Protein AF-A0A7Y5RCY2-F1 (afdb_monomer)

Sequence (309 aa):
MAARSETVVDEEEAKAPLPELSVRRALIDRVAGSSHFARSARLRDFLLYVGHESLKPHAPEIHEQEIGVRVFGRSASYDRSQDNIVRVNATELRRRIETYFATEGVTEPLVFSIPRGGYLPVFRWRTAPAENTFHSSAEQPELPPSAPPVEALPASRIWLWVSVCGVLAIACGILLWQNYGLRKKTDLWAERPATAAFWTAFAQAAPQTDIVLPDASVSMSEEMRGKPLTLSDYLDRNYIHRSEEMTPERRQDLETIFNHNLVTLGDFHAAQQILNLAPIAPRLRLTLARFYEADSIKRDNVILIGGKK

Radius of gyration: 33.16 Å; Cα contacts (8 Å, |Δi|>4): 247; chains: 1; bounding box: 62×78×104 Å

Solvent-accessible surface area (backbone atoms only — not comparable to full-atom values): 19052 Å² total; per-residue (Å²): 135,82,89,83,81,90,78,87,78,83,83,76,76,85,70,75,82,77,75,56,70,68,60,55,49,53,50,50,52,49,58,44,68,28,82,85,24,67,88,33,66,66,59,26,50,43,51,48,52,40,55,54,53,57,69,41,91,81,53,67,86,68,50,69,64,57,46,32,31,77,66,68,70,42,59,93,85,58,55,73,89,84,48,55,64,59,62,55,51,49,53,53,45,43,53,43,50,53,50,38,48,71,55,86,35,62,82,47,56,64,44,67,47,52,53,88,100,54,55,56,67,48,76,46,77,50,78,76,78,83,72,93,69,90,72,88,73,93,79,89,88,81,89,80,82,86,75,77,87,79,76,72,81,62,71,68,60,58,56,51,53,53,49,52,52,51,52,51,52,50,52,49,50,49,53,51,50,51,51,52,51,52,52,63,72,62,44,85,40,72,90,36,62,69,61,42,51,49,52,42,54,56,41,68,74,24,87,36,37,39,39,31,38,51,58,41,35,54,59,56,49,23,62,77,65,75,47,85,79,51,69,64,40,60,74,72,48,36,80,69,70,69,38,81,92,48,57,72,67,59,43,51,51,50,54,49,45,59,72,64,69,35,62,49,73,67,56,53,53,52,49,53,62,55,55,65,45,49,93,60,29,97,39,75,44,82,44,44,51,89,78,56,60,77,73,49,61,82,66,30,40,76,45,81,50,80,77,87,130

Structure (mmCIF, N/CA/C/O backbone):
data_AF-A0A7Y5RCY2-F1
#
_entry.id   AF-A0A7Y5RCY2-F1
#
loop_
_atom_site.group_PDB
_atom_site.id
_atom_site.type_symbol
_atom_site.label_atom_id
_atom_site.label_alt_id
_atom_site.label_comp_id
_atom_site.label_asym_id
_atom_site.label_entity_id
_atom_site.label_seq_id
_atom_site.pdbx_PDB_ins_code
_atom_site.Cartn_x
_atom_site.Cartn_y
_atom_site.Cartn_z
_atom_site.occupancy
_atom_site.B_iso_or_equiv
_atom_site.auth_seq_id
_atom_site.auth_comp_id
_atom_site.auth_asym_id
_atom_site.auth_atom_id
_atom_site.pdbx_PDB_model_num
ATOM 1 N N . MET A 1 1 ? -3.959 59.495 -67.418 1.00 37.00 1 MET A N 1
ATOM 2 C CA . MET A 1 1 ? -3.814 58.340 -68.330 1.00 37.00 1 MET A CA 1
ATOM 3 C C . MET A 1 1 ? -2.924 57.322 -67.640 1.00 37.00 1 MET A C 1
ATOM 5 O O . MET A 1 1 ? -1.830 57.708 -67.268 1.00 37.00 1 MET A O 1
ATOM 9 N N . ALA A 1 2 ? -3.450 56.102 -67.470 1.00 34.84 2 ALA A N 1
ATOM 10 C CA . ALA A 1 2 ? -2.778 54.829 -67.156 1.00 34.84 2 ALA A CA 1
ATOM 11 C C . ALA A 1 2 ? -1.906 54.786 -65.876 1.00 34.84 2 ALA A C 1
ATOM 13 O O . ALA A 1 2 ? -0.845 55.387 -65.824 1.00 34.84 2 ALA A O 1
ATOM 14 N N . ALA A 1 3 ? -2.376 54.220 -64.758 1.00 35.41 3 ALA A N 1
ATOM 15 C CA . ALA A 1 3 ? -2.535 52.782 -64.467 1.00 35.41 3 ALA A CA 1
ATOM 16 C C . ALA A 1 3 ? -1.198 52.023 -64.424 1.00 35.41 3 ALA A C 1
ATOM 18 O O . ALA A 1 3 ? -0.513 51.975 -65.443 1.00 35.41 3 ALA A O 1
ATOM 19 N N . ARG A 1 4 ? -0.901 51.369 -63.283 1.00 33.16 4 ARG A N 1
ATOM 20 C CA . ARG A 1 4 ? -0.760 49.899 -63.151 1.00 33.16 4 ARG A CA 1
ATOM 21 C C . ARG A 1 4 ? 0.002 49.491 -61.869 1.00 33.16 4 ARG A C 1
ATOM 23 O O . ARG A 1 4 ? 1.171 49.819 -61.730 1.00 33.16 4 ARG A O 1
ATOM 30 N N . SER A 1 5 ? -0.731 48.755 -61.021 1.00 35.66 5 SER A N 1
ATOM 31 C CA . SER A 1 5 ? -0.370 47.607 -60.154 1.00 35.66 5 SER A CA 1
ATOM 32 C C . SER A 1 5 ? 0.728 47.774 -59.086 1.00 35.66 5 SER A C 1
ATOM 34 O O . SER A 1 5 ? 1.844 48.156 -59.397 1.00 35.66 5 SER A O 1
ATOM 36 N N . GLU A 1 6 ? 0.482 47.584 -57.783 1.00 38.88 6 GLU A N 1
ATOM 37 C CA . GLU A 1 6 ? -0.084 46.409 -57.081 1.00 38.88 6 GLU A CA 1
ATOM 38 C C . GLU A 1 6 ? 0.815 45.177 -57.232 1.00 38.88 6 GLU A C 1
ATOM 40 O O . GLU A 1 6 ? 0.845 44.580 -58.298 1.00 38.88 6 GLU A O 1
ATOM 45 N N . THR A 1 7 ? 1.544 44.836 -56.165 1.00 36.22 7 THR A N 1
ATOM 46 C CA . THR A 1 7 ? 1.590 43.481 -55.589 1.00 36.22 7 THR A CA 1
ATOM 47 C C . THR A 1 7 ? 2.388 43.531 -54.290 1.00 36.22 7 THR A C 1
ATOM 49 O O . THR A 1 7 ? 3.618 43.542 -54.286 1.00 36.22 7 THR A O 1
ATOM 52 N N . VAL A 1 8 ? 1.644 43.579 -53.186 1.00 38.72 8 VAL A N 1
ATOM 53 C CA . VAL A 1 8 ? 2.022 42.939 -51.926 1.00 38.72 8 VAL A CA 1
ATOM 54 C C . VAL A 1 8 ? 2.127 41.449 -52.247 1.00 38.72 8 VAL A C 1
ATOM 56 O O . VAL A 1 8 ? 1.163 40.871 -52.743 1.00 38.72 8 VAL A O 1
ATOM 59 N N . VAL A 1 9 ? 3.303 40.855 -52.067 1.00 39.50 9 VAL A N 1
ATOM 60 C CA . VAL A 1 9 ? 3.454 39.401 -52.131 1.00 39.50 9 VAL A CA 1
ATOM 61 C C . VAL A 1 9 ? 3.389 38.912 -50.695 1.00 39.50 9 VAL A C 1
ATOM 63 O O . VAL A 1 9 ? 4.329 39.096 -49.925 1.00 39.50 9 VAL A O 1
ATOM 66 N N . ASP A 1 10 ? 2.227 38.364 -50.349 1.00 37.56 10 ASP A N 1
ATOM 67 C CA . ASP A 1 10 ? 2.038 37.473 -49.215 1.00 37.56 10 ASP A CA 1
ATOM 68 C C . ASP A 1 10 ? 2.999 36.283 -49.357 1.00 37.56 10 ASP A C 1
ATOM 70 O O . ASP A 1 10 ? 2.856 35.452 -50.256 1.00 37.56 10 ASP A O 1
ATOM 74 N N . GLU A 1 11 ? 3.981 36.182 -48.463 1.00 39.31 11 GLU A N 1
ATOM 75 C CA . GLU A 1 11 ? 4.695 34.930 -48.211 1.00 39.31 11 GLU A CA 1
ATOM 76 C C . GLU A 1 11 ? 3.864 34.099 -47.224 1.00 39.31 11 GLU A C 1
ATOM 78 O O . GLU A 1 11 ? 4.133 34.018 -46.026 1.00 39.31 11 GLU A O 1
ATOM 83 N N . GLU A 1 12 ? 2.795 33.499 -47.750 1.00 39.00 12 GLU A N 1
ATOM 84 C CA . GLU A 1 12 ? 2.042 32.437 -47.090 1.00 39.00 12 GLU A CA 1
ATOM 85 C C . GLU A 1 12 ? 2.904 31.161 -47.101 1.00 39.00 12 GLU A C 1
ATOM 87 O O . GLU A 1 12 ? 2.894 30.353 -48.031 1.00 39.00 12 GLU A O 1
ATOM 92 N N . GLU A 1 13 ? 3.729 31.024 -46.063 1.00 39.62 13 GLU A N 1
ATOM 93 C CA . GLU A 1 13 ? 4.573 29.861 -45.802 1.00 39.62 13 GLU A CA 1
ATOM 94 C C . GLU A 1 13 ? 3.690 28.600 -45.674 1.00 39.62 13 GLU A C 1
ATOM 96 O O . GLU A 1 13 ? 2.947 28.414 -44.706 1.00 39.62 13 GLU A O 1
ATOM 101 N N . ALA A 1 14 ? 3.737 27.740 -46.696 1.00 40.75 14 ALA A N 1
ATOM 102 C CA . ALA A 1 14 ? 2.912 26.546 -46.851 1.00 40.75 14 ALA A CA 1
ATOM 103 C C . ALA A 1 14 ? 3.096 25.535 -45.698 1.00 40.75 14 ALA A C 1
ATOM 105 O O . ALA A 1 14 ? 3.908 24.608 -45.750 1.00 40.75 14 ALA A O 1
ATOM 106 N N . LYS A 1 15 ? 2.288 25.681 -44.643 1.00 41.69 15 LYS A N 1
ATOM 107 C CA . LYS A 1 15 ? 2.156 24.714 -43.550 1.00 41.69 15 LYS A CA 1
ATOM 108 C C . LYS A 1 15 ? 1.358 23.511 -44.055 1.00 41.69 15 LYS A C 1
ATOM 110 O O . LYS A 1 15 ? 0.174 23.638 -44.355 1.00 41.69 15 LYS A O 1
ATOM 115 N N . ALA A 1 16 ? 2.002 22.344 -44.144 1.00 53.44 16 ALA A N 1
ATOM 116 C CA . ALA A 1 16 ? 1.356 21.088 -44.533 1.00 53.44 16 ALA A CA 1
ATOM 117 C C . ALA A 1 16 ? -0.015 20.921 -43.839 1.00 53.44 16 ALA A C 1
ATOM 119 O O . ALA A 1 16 ? -0.109 21.190 -42.632 1.00 53.44 16 ALA A O 1
ATOM 120 N N . PRO A 1 17 ? -1.069 20.485 -44.560 1.00 59.50 17 PRO A N 1
ATOM 121 C CA . PRO A 1 17 ? -2.417 20.447 -44.021 1.00 59.50 17 PRO A CA 1
ATOM 122 C C . PRO A 1 17 ? -2.450 19.603 -42.749 1.00 59.50 17 PRO A C 1
ATOM 124 O O . PRO A 1 17 ? -2.044 18.436 -42.695 1.00 59.50 17 PRO A O 1
ATOM 127 N N . LEU A 1 18 ? -2.901 20.268 -41.693 1.00 62.19 18 LEU A N 1
ATOM 128 C CA . LEU A 1 18 ? -3.131 19.706 -40.380 1.00 62.19 18 LEU A CA 1
ATOM 129 C C . LEU A 1 18 ? -4.096 18.505 -40.532 1.00 62.19 18 LEU A C 1
ATOM 131 O O . LEU A 1 18 ? -5.185 18.692 -41.068 1.00 62.19 18 LEU A O 1
ATOM 135 N N . PRO A 1 19 ? -3.739 17.287 -40.073 1.00 69.75 19 PRO A N 1
ATOM 136 C CA . PRO A 1 19 ? -4.514 16.075 -40.348 1.00 69.75 19 PRO A CA 1
ATOM 137 C C . PRO A 1 19 ? -5.956 16.192 -39.859 1.00 69.75 19 PRO A C 1
ATOM 139 O O . PRO A 1 19 ? -6.202 16.858 -38.847 1.00 69.75 19 PRO A O 1
ATOM 142 N N . GLU A 1 20 ? -6.880 15.509 -40.531 1.00 81.06 20 GLU A N 1
ATOM 143 C CA . 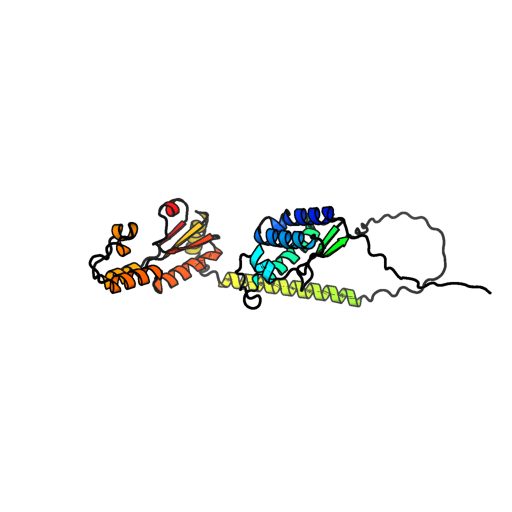GLU A 1 20 ? -8.300 15.473 -40.173 1.00 81.06 20 GLU A CA 1
ATOM 144 C C . GLU A 1 20 ? -8.508 15.045 -38.702 1.00 81.06 20 GLU A C 1
ATOM 146 O O . GLU A 1 20 ? -7.758 14.224 -38.160 1.00 81.06 20 GLU A O 1
ATOM 151 N N . LEU A 1 21 ? -9.516 15.611 -38.026 1.00 81.88 21 LEU A N 1
ATOM 152 C CA . LEU A 1 21 ? -9.784 15.364 -36.597 1.00 81.88 21 LEU A CA 1
ATOM 153 C C . LEU A 1 21 ? -10.009 13.875 -36.288 1.00 81.88 21 LEU A C 1
ATOM 155 O O . LEU A 1 21 ? -9.579 13.387 -35.241 1.00 81.88 21 LEU A O 1
ATOM 159 N N . SER A 1 22 ? -10.634 13.154 -37.220 1.00 81.69 22 SER A N 1
ATOM 160 C CA . SER A 1 22 ? -10.870 11.707 -37.173 1.00 81.69 22 SER A CA 1
ATOM 161 C C . SER A 1 22 ? -9.559 10.911 -37.090 1.00 81.69 22 SER A C 1
ATOM 163 O O . SER A 1 22 ? -9.413 10.036 -36.235 1.00 81.69 22 SER A O 1
ATOM 165 N N . VAL A 1 23 ? -8.561 11.274 -37.901 1.00 85.06 23 VAL A N 1
ATOM 166 C CA . VAL A 1 23 ? -7.240 10.626 -37.939 1.00 85.06 23 VAL A CA 1
ATOM 167 C C . VAL A 1 23 ? -6.468 10.858 -36.639 1.00 85.06 23 VAL A C 1
ATOM 169 O O . VAL A 1 23 ? -5.855 9.933 -36.103 1.00 85.06 23 VAL A O 1
ATOM 172 N N . ARG A 1 24 ? -6.527 12.074 -36.083 1.00 88.25 24 ARG A N 1
ATOM 173 C CA . ARG A 1 24 ? -5.870 12.396 -34.802 1.00 88.25 24 ARG A CA 1
ATOM 174 C C . ARG A 1 24 ? -6.490 11.651 -33.631 1.00 88.25 24 ARG A C 1
ATOM 176 O O . ARG A 1 24 ? -5.759 11.145 -32.781 1.00 88.25 24 ARG A O 1
ATOM 183 N N . ARG A 1 25 ? -7.824 11.573 -33.600 1.00 88.94 25 ARG A N 1
ATOM 184 C CA . ARG A 1 25 ? -8.571 10.811 -32.596 1.00 88.94 25 ARG A CA 1
ATOM 185 C C . ARG A 1 25 ? -8.156 9.345 -32.626 1.00 88.94 25 ARG A C 1
ATOM 187 O O . ARG A 1 25 ? -7.717 8.828 -31.607 1.00 88.94 25 ARG A O 1
ATOM 194 N N . ALA A 1 26 ? -8.206 8.729 -33.805 1.00 88.56 26 ALA A N 1
ATOM 195 C CA . ALA A 1 26 ? -7.846 7.328 -33.978 1.00 88.56 26 ALA A CA 1
ATOM 196 C C . ALA A 1 26 ? -6.400 7.044 -33.545 1.00 88.56 26 ALA A C 1
ATOM 198 O O . ALA A 1 26 ? -6.135 6.014 -32.929 1.00 88.56 26 ALA A O 1
ATOM 199 N N . LEU A 1 27 ? -5.465 7.958 -33.827 1.00 91.19 27 LEU A N 1
ATOM 200 C CA . LEU A 1 27 ? -4.086 7.823 -33.368 1.00 91.19 27 LEU A CA 1
ATOM 201 C C . LEU A 1 27 ? -3.985 7.873 -31.836 1.00 91.19 27 LEU A C 1
ATOM 203 O O . LEU A 1 27 ? -3.335 7.011 -31.256 1.00 91.19 27 LEU A O 1
ATOM 207 N N . ILE A 1 28 ? -4.634 8.838 -31.175 1.00 92.44 28 ILE A N 1
ATOM 208 C CA . ILE A 1 28 ? -4.652 8.923 -29.703 1.00 92.44 28 ILE A CA 1
ATOM 209 C C . ILE A 1 28 ? -5.193 7.626 -29.091 1.00 92.44 28 ILE A C 1
ATOM 211 O O . ILE A 1 28 ? -4.575 7.091 -28.170 1.00 92.44 28 ILE A O 1
ATOM 215 N N . ASP A 1 29 ? -6.295 7.104 -29.628 1.00 91.25 29 ASP A N 1
ATOM 216 C CA . ASP A 1 29 ? -6.937 5.892 -29.119 1.00 91.25 29 ASP A CA 1
ATOM 217 C C . ASP A 1 29 ? -6.036 4.657 -29.306 1.00 91.25 29 ASP A C 1
ATOM 219 O O . ASP A 1 29 ? -5.917 3.836 -28.395 1.00 91.25 29 ASP A O 1
ATOM 223 N N . ARG A 1 30 ? -5.313 4.560 -30.435 1.00 92.25 30 ARG A N 1
ATOM 224 C CA . ARG A 1 30 ? -4.290 3.517 -30.647 1.00 92.25 30 ARG A CA 1
ATOM 225 C C . ARG A 1 30 ? -3.154 3.610 -29.633 1.00 92.25 30 ARG A C 1
ATOM 227 O O . ARG A 1 30 ? -2.814 2.605 -29.012 1.00 92.25 30 ARG A O 1
ATOM 234 N N . VAL A 1 31 ? -2.596 4.805 -29.416 1.00 92.31 31 VAL A N 1
ATOM 235 C CA . VAL A 1 31 ? -1.522 4.998 -28.423 1.00 92.31 31 VAL A CA 1
ATOM 236 C C . VAL A 1 31 ? -2.017 4.638 -27.021 1.00 92.31 31 VAL A C 1
ATOM 238 O O . VAL A 1 31 ? -1.326 3.929 -26.291 1.00 92.31 31 VAL A O 1
ATOM 241 N N . ALA A 1 32 ? -3.231 5.053 -26.658 1.00 91.56 32 ALA A N 1
ATOM 242 C CA . ALA A 1 32 ? -3.864 4.740 -25.379 1.00 91.56 32 ALA A CA 1
ATOM 243 C C . ALA A 1 32 ? -4.142 3.233 -25.186 1.00 91.56 32 ALA A C 1
ATOM 245 O O . ALA A 1 32 ? -4.111 2.745 -24.054 1.00 91.56 32 ALA A O 1
ATOM 246 N N . GLY A 1 33 ? -4.392 2.498 -26.274 1.00 89.44 33 GLY A N 1
ATOM 247 C CA . GLY A 1 33 ? -4.597 1.046 -26.285 1.00 89.44 33 GLY A CA 1
ATOM 248 C C . GLY A 1 33 ? -3.317 0.203 -26.346 1.00 89.44 33 GLY A C 1
ATOM 249 O O . GLY A 1 33 ? -3.396 -1.018 -26.226 1.00 89.44 33 GLY A O 1
ATOM 250 N N . SER A 1 34 ? -2.148 0.823 -26.523 1.00 91.50 34 SER A N 1
ATOM 251 C CA . SER A 1 34 ? -0.869 0.118 -26.688 1.00 91.50 34 SER A CA 1
ATOM 252 C C . SER A 1 34 ? -0.373 -0.582 -25.417 1.00 91.50 34 SER A C 1
ATOM 254 O O . SER A 1 34 ? -0.797 -0.282 -24.290 1.00 91.50 34 SER A O 1
ATOM 256 N N . SER A 1 35 ? 0.597 -1.491 -25.574 1.00 88.56 35 SER A N 1
ATOM 257 C CA . SER A 1 35 ? 1.151 -2.247 -24.439 1.00 88.56 35 SER A CA 1
ATOM 258 C C . SER A 1 35 ? 1.810 -1.336 -23.387 1.00 88.56 35 SER A C 1
ATOM 260 O O . SER A 1 35 ? 1.755 -1.617 -22.183 1.00 88.56 35 SER A O 1
ATOM 262 N N . HIS A 1 36 ? 2.327 -0.178 -23.819 1.00 87.94 36 HIS A N 1
ATOM 263 C CA . HIS A 1 36 ? 2.927 0.856 -22.966 1.00 87.94 36 HIS A CA 1
ATOM 264 C C . HIS A 1 36 ? 1.925 1.516 -22.006 1.00 87.94 36 HIS A C 1
ATOM 266 O O . HIS A 1 36 ? 2.316 2.017 -20.945 1.00 87.94 36 HIS A O 1
ATOM 272 N N . PHE A 1 37 ? 0.629 1.487 -22.326 1.00 90.62 37 PHE A N 1
ATOM 273 C CA . PHE A 1 37 ? -0.443 2.055 -21.499 1.00 90.62 37 PHE A CA 1
ATOM 274 C C . PHE A 1 37 ? -1.305 0.992 -20.800 1.00 90.62 37 PHE A C 1
ATOM 276 O O . PHE A 1 37 ? -1.962 1.305 -19.805 1.00 90.62 37 PHE A O 1
ATOM 283 N N . ALA A 1 38 ? -1.219 -0.280 -21.206 1.00 85.00 38 ALA A N 1
ATOM 284 C CA . ALA A 1 38 ? -2.013 -1.384 -20.653 1.00 85.00 38 ALA A CA 1
ATOM 285 C C . ALA A 1 38 ? -1.906 -1.542 -19.121 1.00 85.00 38 ALA A C 1
ATOM 287 O O . ALA A 1 38 ? -2.887 -1.862 -18.453 1.00 85.00 38 ALA A O 1
ATOM 288 N N . ARG A 1 39 ? -0.725 -1.281 -18.542 1.00 83.12 39 ARG A N 1
ATOM 289 C CA . ARG A 1 39 ? -0.466 -1.430 -17.094 1.00 83.12 39 ARG A CA 1
ATOM 290 C C . ARG A 1 39 ? -0.819 -0.198 -16.251 1.00 83.12 39 ARG A C 1
ATOM 292 O O . ARG A 1 39 ? -0.617 -0.225 -15.041 1.00 83.12 39 ARG A O 1
ATOM 299 N N . SER A 1 40 ? -1.293 0.896 -16.854 1.00 87.88 40 SER A N 1
ATOM 300 C CA . SER A 1 40 ? -1.659 2.111 -16.117 1.00 87.88 40 SER A CA 1
ATOM 301 C C . SER A 1 40 ? -2.933 2.737 -16.670 1.00 87.88 40 SER A C 1
ATOM 303 O O . SER A 1 40 ? -2.889 3.578 -17.567 1.00 87.88 40 SER A O 1
ATOM 305 N N . ALA A 1 41 ? -4.067 2.369 -16.066 1.00 88.50 41 ALA A N 1
ATOM 306 C CA . ALA A 1 41 ? -5.358 2.989 -16.360 1.00 88.50 41 ALA A CA 1
ATOM 307 C C . ALA A 1 41 ? -5.286 4.517 -16.213 1.00 88.50 41 ALA A C 1
ATOM 309 O O . ALA A 1 41 ? -5.704 5.241 -17.100 1.00 88.50 41 ALA A O 1
ATOM 310 N N . ARG A 1 42 ? -4.617 5.011 -15.167 1.00 89.19 42 ARG A N 1
ATOM 311 C CA . ARG A 1 42 ? -4.522 6.447 -14.884 1.00 89.19 42 ARG A CA 1
ATOM 312 C C . ARG A 1 42 ? -3.746 7.247 -15.937 1.00 89.19 42 ARG A C 1
ATOM 314 O O . ARG A 1 42 ? -4.157 8.349 -16.278 1.00 89.19 42 ARG A O 1
ATOM 321 N N . LEU A 1 43 ? -2.638 6.719 -16.466 1.00 91.75 43 LEU A N 1
ATOM 322 C CA . LEU A 1 43 ? -1.903 7.395 -17.548 1.00 91.75 43 LEU A CA 1
ATOM 323 C C . LEU A 1 43 ? -2.654 7.328 -18.878 1.00 91.75 43 LEU A C 1
ATOM 325 O O . LEU A 1 43 ? -2.566 8.265 -19.670 1.00 91.75 43 LEU A O 1
ATOM 329 N N . ARG A 1 44 ? -3.400 6.244 -19.107 1.00 93.75 44 ARG A N 1
ATOM 330 C CA . ARG A 1 44 ? -4.301 6.122 -20.253 1.00 93.75 44 ARG A CA 1
ATOM 331 C C . ARG A 1 44 ? -5.424 7.156 -20.175 1.00 93.75 44 ARG A C 1
ATOM 333 O O . ARG A 1 44 ? -5.628 7.882 -21.138 1.00 93.75 44 ARG A O 1
ATOM 340 N N . ASP A 1 45 ? -6.081 7.281 -19.026 1.00 92.62 45 ASP A N 1
ATOM 341 C CA . ASP A 1 45 ? -7.161 8.249 -18.808 1.00 92.62 45 ASP A CA 1
ATOM 342 C C . ASP A 1 45 ? -6.649 9.690 -18.946 1.00 92.62 45 ASP A C 1
ATOM 344 O O . ASP A 1 45 ? -7.321 10.537 -19.528 1.00 92.62 45 ASP A O 1
ATOM 348 N N . PHE A 1 46 ? -5.416 9.959 -18.500 1.00 94.06 46 PHE A N 1
ATOM 349 C CA . PHE A 1 46 ? -4.751 11.244 -18.720 1.00 94.06 46 PHE A CA 1
ATOM 350 C C . PHE A 1 46 ? -4.524 11.523 -20.218 1.00 94.06 46 PHE A C 1
ATOM 352 O O . PHE A 1 46 ? -4.897 12.591 -20.709 1.00 94.06 46 PHE A O 1
ATOM 359 N N . LEU A 1 47 ? -3.956 10.567 -20.964 1.00 93.69 47 LEU A N 1
ATOM 360 C CA . LEU A 1 47 ? -3.750 10.707 -22.409 1.00 93.69 47 LEU A CA 1
ATOM 361 C C . LEU A 1 47 ? -5.068 10.957 -23.145 1.00 93.69 47 LEU A C 1
ATOM 363 O O . LEU A 1 47 ? -5.147 11.869 -23.966 1.00 93.69 47 LEU A O 1
ATOM 367 N N . LEU A 1 48 ? -6.091 10.160 -22.832 1.00 93.25 48 LEU A N 1
ATOM 368 C CA . LEU A 1 48 ? -7.412 10.288 -23.425 1.00 93.25 48 LEU A CA 1
ATOM 369 C C . LEU A 1 48 ? -7.997 11.658 -23.100 1.00 93.25 48 LEU A C 1
ATOM 371 O O . LEU A 1 48 ? -8.353 12.377 -24.023 1.00 93.25 48 LEU A O 1
ATOM 375 N N . TYR A 1 49 ? -8.023 12.079 -21.835 1.00 92.44 49 TYR A N 1
ATOM 376 C CA . TYR A 1 49 ? -8.558 13.384 -21.444 1.00 92.44 49 TYR A CA 1
ATOM 377 C C . TYR A 1 49 ? -7.940 14.525 -22.262 1.00 92.44 49 TYR A C 1
ATOM 379 O O . TYR A 1 49 ? -8.631 15.252 -22.974 1.00 92.44 49 TYR A O 1
ATOM 387 N N . VAL A 1 50 ? -6.615 14.625 -22.244 1.00 91.56 50 VAL A N 1
ATOM 388 C CA . VAL A 1 50 ? -5.874 15.674 -22.949 1.00 91.56 50 VAL A CA 1
ATOM 389 C C . VAL A 1 50 ? -6.032 15.574 -24.472 1.00 91.56 50 VAL A C 1
ATOM 391 O O . VAL A 1 50 ? -6.193 16.581 -25.168 1.00 91.56 50 VAL A O 1
ATOM 394 N N . GLY A 1 51 ? -6.022 14.356 -25.009 1.00 89.19 51 GLY A N 1
ATOM 395 C CA . GLY A 1 51 ? -6.244 14.091 -26.424 1.00 89.19 51 GLY A CA 1
ATOM 396 C C . GLY A 1 51 ? -7.677 14.387 -26.869 1.00 89.19 51 GLY A C 1
ATOM 397 O O . GLY A 1 51 ? -7.900 14.812 -27.997 1.00 89.19 51 GLY A O 1
ATOM 398 N N . HIS A 1 52 ? -8.677 14.203 -26.011 1.00 87.31 52 HIS A N 1
ATOM 399 C CA . HIS A 1 52 ? -10.071 14.526 -26.304 1.00 87.31 52 HIS A CA 1
ATOM 400 C C . HIS A 1 52 ? -10.332 16.023 -26.255 1.00 87.31 52 HIS A C 1
ATOM 402 O O . HIS A 1 52 ? -10.891 16.547 -27.221 1.00 87.31 52 HIS A O 1
ATOM 408 N N . GLU A 1 53 ? -9.852 16.704 -25.215 1.00 87.44 53 GLU A N 1
ATOM 409 C CA . GLU A 1 53 ? -9.970 18.158 -25.077 1.00 87.44 53 GLU A CA 1
ATOM 410 C C . GLU A 1 53 ? -9.256 18.911 -26.207 1.00 87.44 53 GLU A C 1
ATOM 412 O O . GLU A 1 53 ? -9.800 19.873 -26.742 1.00 87.44 53 GLU A O 1
ATOM 417 N N . SER A 1 54 ? -8.092 18.434 -26.658 1.00 85.31 54 SER A N 1
ATOM 418 C CA . SER A 1 54 ? -7.337 19.099 -27.734 1.00 85.31 54 SER A CA 1
ATOM 419 C C . SER A 1 54 ? -7.970 19.026 -29.129 1.00 85.31 54 SER A C 1
ATOM 421 O O . SER A 1 54 ? -7.559 19.769 -30.018 1.00 85.31 54 SER A O 1
ATOM 423 N N . LEU A 1 55 ? -8.959 18.149 -29.341 1.00 84.38 55 LEU A N 1
ATOM 424 C CA . LEU A 1 55 ? -9.677 18.035 -30.618 1.00 84.38 55 LEU A CA 1
ATOM 425 C C . LEU A 1 55 ? -11.022 18.775 -30.626 1.00 84.38 55 LEU A C 1
ATOM 427 O O . LEU A 1 55 ? -11.727 18.724 -31.634 1.00 84.38 55 LEU A O 1
ATOM 431 N N . LYS A 1 56 ? -11.403 19.444 -29.530 1.00 84.12 56 LYS A N 1
ATOM 432 C CA . LYS A 1 56 ? -12.603 20.287 -29.507 1.00 84.12 56 LYS A CA 1
ATOM 433 C C . LYS A 1 56 ? -12.352 21.590 -30.287 1.00 84.12 56 LYS A C 1
ATOM 435 O O . LYS A 1 56 ? -11.246 22.133 -30.221 1.00 84.12 56 LYS A O 1
ATOM 440 N N . PRO A 1 57 ? -13.351 22.116 -31.021 1.00 63.81 57 PRO A N 1
ATOM 441 C CA . PRO A 1 57 ? -13.235 23.424 -31.661 1.00 63.81 57 PRO A CA 1
ATOM 442 C C . PRO A 1 57 ? -12.975 24.503 -30.597 1.00 63.81 57 PRO A C 1
ATOM 444 O O . PRO A 1 57 ? -13.622 24.504 -29.553 1.00 63.81 57 PRO A O 1
ATOM 447 N N . HIS A 1 58 ? -12.009 25.392 -30.860 1.00 62.41 58 HIS A N 1
ATOM 448 C CA . HIS A 1 58 ? -11.492 26.407 -29.922 1.00 62.41 58 HIS A CA 1
ATOM 449 C C . HIS A 1 58 ? -10.741 25.860 -28.699 1.00 62.41 58 HIS A C 1
ATOM 451 O O . HIS A 1 58 ? -10.891 26.416 -27.616 1.00 62.41 58 HIS A O 1
ATOM 457 N N . ALA A 1 59 ? -9.942 24.796 -28.883 1.00 59.38 59 ALA A N 1
ATOM 458 C CA . ALA A 1 59 ? -9.133 24.134 -27.853 1.00 59.38 59 ALA A CA 1
ATOM 459 C C . ALA A 1 59 ? -8.592 25.117 -26.788 1.00 59.38 59 ALA A C 1
ATOM 461 O O . ALA A 1 59 ? -7.603 25.812 -27.045 1.00 59.38 59 ALA A O 1
ATOM 462 N N . PRO A 1 60 ? -9.239 25.206 -25.611 1.00 63.62 60 PRO A N 1
ATOM 463 C CA . PRO A 1 60 ? -8.763 26.068 -24.548 1.00 63.62 60 PRO A CA 1
ATOM 464 C C . PRO A 1 60 ? -7.443 25.510 -24.021 1.00 63.62 60 PRO A C 1
ATOM 466 O O . PRO A 1 60 ? -7.181 24.304 -24.072 1.00 63.62 60 PRO A O 1
ATOM 469 N N . GLU A 1 61 ? -6.593 26.394 -23.514 1.00 75.50 61 GLU A N 1
ATOM 470 C CA . GLU A 1 61 ? -5.404 25.994 -22.776 1.00 75.50 61 GLU A CA 1
ATOM 471 C C . GLU A 1 61 ? -5.807 25.006 -21.668 1.00 75.50 61 GLU A C 1
ATOM 473 O O . GLU A 1 61 ? -6.654 25.301 -20.822 1.00 75.50 61 GLU A O 1
ATOM 478 N N . ILE A 1 62 ? -5.253 23.791 -21.701 1.00 83.44 62 ILE A N 1
ATOM 479 C CA . ILE A 1 62 ? -5.587 22.758 -20.716 1.00 83.44 62 ILE A CA 1
ATOM 480 C C . ILE A 1 62 ? -4.827 23.084 -19.431 1.00 83.44 62 ILE A C 1
ATOM 482 O O . ILE A 1 62 ? -3.597 23.005 -19.387 1.00 83.44 62 ILE A O 1
ATOM 486 N N . HIS A 1 63 ? -5.560 23.425 -18.374 1.00 86.69 63 HIS A N 1
ATOM 487 C CA . HIS A 1 63 ? -4.973 23.834 -17.103 1.00 86.69 63 HIS A CA 1
ATOM 488 C C . HIS A 1 63 ? -4.655 22.628 -16.213 1.00 86.69 63 HIS A C 1
ATOM 490 O O . HIS A 1 63 ? -5.458 21.711 -16.056 1.00 86.69 63 HIS A O 1
ATOM 496 N N . GLU A 1 64 ? -3.506 22.670 -15.533 1.00 89.19 64 GLU A N 1
ATOM 497 C CA . GLU A 1 64 ? -3.069 21.605 -14.616 1.00 89.19 64 GLU A CA 1
ATOM 498 C C . GLU A 1 64 ? -4.093 21.289 -13.512 1.00 89.19 64 GLU A C 1
ATOM 500 O O . GLU A 1 64 ? -4.280 20.129 -13.153 1.00 89.19 64 GLU A O 1
ATOM 505 N N . GLN A 1 65 ? -4.787 22.308 -13.000 1.00 87.38 65 GLN A N 1
ATOM 506 C CA . GLN A 1 65 ? -5.804 22.137 -11.961 1.00 87.38 65 GLN A CA 1
ATOM 507 C C . GLN A 1 65 ? -7.000 21.322 -12.470 1.00 87.38 65 GLN A C 1
ATOM 509 O O . GLN A 1 65 ? -7.501 20.456 -11.758 1.00 87.38 65 GLN A O 1
ATOM 514 N N . GLU A 1 66 ? -7.419 21.539 -13.718 1.00 88.06 66 GLU A N 1
ATOM 515 C CA . GLU A 1 66 ? -8.535 20.809 -14.321 1.00 88.06 66 GLU A CA 1
ATOM 516 C C . GLU A 1 66 ? -8.195 19.325 -14.502 1.00 88.06 66 GLU A C 1
ATOM 518 O O . GLU A 1 66 ? -9.013 18.457 -14.203 1.00 88.06 66 GLU A O 1
ATOM 523 N N . ILE A 1 67 ? -6.955 19.029 -14.900 1.00 90.19 67 ILE A N 1
ATOM 524 C CA . ILE A 1 67 ? -6.440 17.659 -14.999 1.00 90.19 67 ILE A CA 1
ATOM 525 C C . ILE A 1 67 ? -6.406 17.006 -13.608 1.00 90.19 67 ILE A C 1
ATOM 527 O O . ILE A 1 67 ? -6.845 15.866 -13.446 1.00 90.19 67 ILE A O 1
ATOM 531 N N . GLY A 1 68 ? -5.924 17.726 -12.589 1.00 89.06 68 GLY A N 1
ATOM 532 C CA . GLY A 1 68 ? -5.896 17.261 -11.198 1.00 89.06 68 GLY A CA 1
ATOM 533 C C . GLY A 1 68 ? -7.277 16.847 -10.684 1.00 89.06 68 GLY A C 1
ATOM 534 O O . GLY A 1 68 ? -7.426 15.790 -10.072 1.00 89.06 68 GLY A O 1
ATOM 535 N N . VAL A 1 69 ? -8.306 17.635 -10.993 1.00 88.44 69 VAL A N 1
ATOM 536 C CA . VAL A 1 69 ? -9.687 17.341 -10.593 1.00 88.44 69 VAL A CA 1
ATOM 537 C C . VAL A 1 69 ? -10.284 16.210 -11.435 1.00 88.44 69 VAL A C 1
ATOM 539 O O . VAL A 1 69 ? -10.737 15.209 -10.885 1.00 88.44 69 VAL A O 1
ATOM 542 N N . ARG A 1 70 ? -10.271 16.334 -12.769 1.00 87.75 70 ARG A N 1
ATOM 543 C CA . ARG A 1 70 ? -11.017 15.435 -13.668 1.00 87.75 70 ARG A CA 1
ATOM 544 C C . ARG A 1 70 ? -10.359 14.078 -13.897 1.00 87.75 70 ARG A C 1
ATOM 546 O O . ARG A 1 70 ? -11.070 13.109 -14.126 1.00 87.75 70 ARG A O 1
ATOM 553 N N . VAL A 1 71 ? -9.029 13.998 -13.836 1.00 91.06 71 VAL A N 1
ATOM 554 C CA . VAL A 1 71 ? -8.275 12.752 -14.069 1.00 91.06 71 VAL A CA 1
ATOM 555 C C . VAL A 1 71 ? -7.769 12.149 -12.759 1.00 91.06 71 VAL A C 1
ATOM 557 O O . VAL A 1 71 ? -7.794 10.932 -12.583 1.00 91.06 71 VAL A O 1
ATOM 560 N N . PHE A 1 72 ? -7.308 12.983 -11.821 1.00 88.69 72 PHE A N 1
ATOM 561 C CA . PHE A 1 72 ? -6.721 12.515 -10.558 1.00 88.69 72 PHE A CA 1
ATOM 562 C C . PHE A 1 72 ? -7.680 12.564 -9.359 1.00 88.69 72 PHE A C 1
ATOM 564 O O . PHE A 1 72 ? -7.286 12.150 -8.269 1.00 88.69 72 PHE A O 1
ATOM 571 N N . GLY A 1 73 ? -8.924 13.023 -9.542 1.00 85.75 73 GLY A N 1
ATOM 572 C CA . GLY A 1 73 ? -9.951 13.031 -8.496 1.00 85.75 73 GLY A CA 1
ATOM 573 C C . GLY A 1 73 ? -9.640 13.964 -7.323 1.00 85.75 73 GLY A C 1
ATOM 574 O O . GLY A 1 73 ? -10.087 13.716 -6.205 1.00 85.75 73 GLY A O 1
ATOM 575 N N . ARG A 1 74 ? -8.826 15.005 -7.539 1.00 86.69 74 ARG A N 1
ATOM 576 C CA . ARG A 1 74 ? -8.498 15.995 -6.503 1.00 86.69 74 ARG A CA 1
ATOM 577 C C . ARG A 1 74 ? -9.653 16.976 -6.285 1.00 86.69 74 ARG A C 1
ATOM 579 O O . ARG A 1 74 ? -10.504 17.153 -7.153 1.00 86.69 74 ARG A O 1
ATOM 586 N N . SER A 1 75 ? -9.679 17.623 -5.118 1.00 84.38 75 SER A N 1
ATOM 587 C CA . SER A 1 75 ? -10.679 18.655 -4.819 1.00 84.38 75 SER A CA 1
ATOM 588 C C . SER A 1 75 ? -10.508 19.874 -5.731 1.00 84.38 75 SER A C 1
ATOM 590 O O . SER A 1 75 ? -9.415 20.160 -6.214 1.00 84.38 75 SER A O 1
ATOM 592 N N . ALA A 1 76 ? -11.575 20.654 -5.924 1.00 79.38 76 ALA A N 1
ATOM 593 C CA . ALA A 1 76 ? -11.498 21.906 -6.683 1.00 79.38 76 ALA A CA 1
ATOM 594 C C . ALA A 1 76 ? -10.530 22.934 -6.053 1.00 79.38 76 ALA A C 1
ATOM 596 O O . ALA A 1 76 ? -9.974 23.768 -6.764 1.00 79.38 76 ALA A O 1
ATOM 597 N N . SER A 1 77 ? -10.288 22.827 -4.741 1.00 79.56 77 SER A N 1
ATOM 598 C CA . SER A 1 77 ? -9.322 23.618 -3.964 1.00 79.56 77 SER A CA 1
ATOM 599 C C . SER A 1 77 ? -7.873 23.108 -4.045 1.00 79.56 77 SER A C 1
ATOM 601 O O . SER A 1 77 ? -7.033 23.515 -3.247 1.00 79.56 77 SER A O 1
ATOM 603 N N . TYR A 1 78 ? -7.581 22.189 -4.965 1.00 74.12 78 TYR A N 1
ATOM 604 C CA . TYR A 1 78 ? -6.259 21.611 -5.183 1.00 74.12 78 TYR A CA 1
ATOM 605 C C . TYR A 1 78 ? -5.191 22.668 -5.506 1.00 74.12 78 TYR A C 1
ATOM 607 O O . TYR A 1 78 ? -5.307 23.410 -6.486 1.00 74.12 78 TYR A O 1
ATOM 615 N N . ASP A 1 79 ? -4.119 22.680 -4.708 1.00 78.31 79 ASP A N 1
ATOM 616 C CA . ASP A 1 79 ? -2.957 23.543 -4.909 1.00 78.31 79 ASP A CA 1
ATOM 617 C C . ASP A 1 79 ? -1.842 22.815 -5.681 1.00 78.31 79 ASP A C 1
ATOM 619 O O . 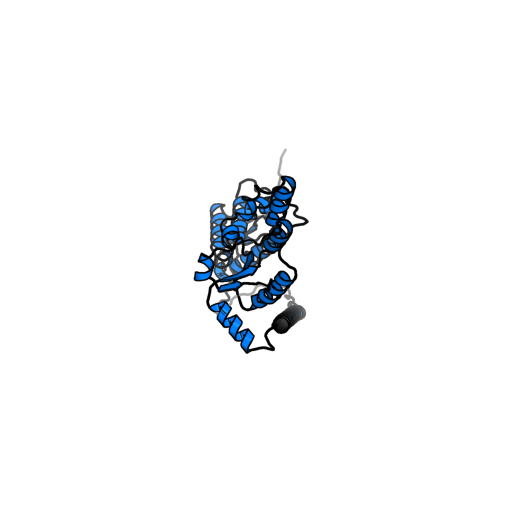ASP A 1 79 ? -1.194 21.890 -5.185 1.00 78.31 79 ASP A O 1
ATOM 623 N N . ARG A 1 80 ? -1.585 23.302 -6.898 1.00 83.06 80 ARG A N 1
ATOM 624 C CA . ARG A 1 80 ? -0.542 22.823 -7.822 1.00 83.06 80 ARG A CA 1
ATOM 625 C C . ARG A 1 80 ? 0.886 23.013 -7.294 1.00 83.06 80 ARG A C 1
ATOM 627 O O . ARG A 1 80 ? 1.816 22.410 -7.825 1.00 83.06 80 ARG A O 1
ATOM 634 N N . SER A 1 81 ? 1.087 23.890 -6.308 1.00 80.50 81 SER A N 1
ATOM 635 C CA . SER A 1 81 ? 2.402 24.144 -5.709 1.00 80.50 81 SER A CA 1
ATOM 636 C C . SER A 1 81 ? 2.796 23.076 -4.683 1.00 80.50 81 SER A C 1
ATOM 638 O O . SER A 1 81 ? 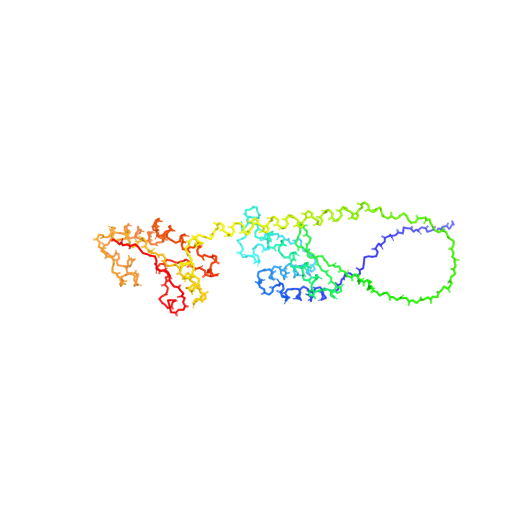3.978 22.752 -4.569 1.00 80.50 81 SER A O 1
ATOM 640 N N . GLN A 1 82 ? 1.809 22.500 -3.990 1.00 77.38 82 GLN A N 1
ATOM 641 C CA . GLN A 1 82 ? 2.006 21.520 -2.917 1.00 77.38 82 GLN A CA 1
ATOM 642 C C . GLN A 1 82 ? 1.889 20.073 -3.406 1.00 77.38 82 GLN A C 1
ATOM 644 O O . GLN A 1 82 ? 2.526 19.180 -2.852 1.00 77.38 82 GLN A O 1
ATOM 649 N N . ASP A 1 83 ? 1.109 19.828 -4.460 1.00 81.50 83 ASP A N 1
ATOM 650 C CA . ASP A 1 83 ? 0.936 18.501 -5.042 1.00 81.50 83 ASP A CA 1
ATOM 651 C C . ASP A 1 83 ? 1.367 18.502 -6.514 1.00 81.50 83 ASP A C 1
ATOM 653 O O . ASP A 1 83 ? 0.839 19.223 -7.356 1.00 81.50 83 ASP A O 1
ATOM 657 N N . ASN A 1 84 ? 2.377 17.687 -6.821 1.00 89.25 84 ASN A N 1
ATOM 658 C CA . ASN A 1 84 ? 3.003 17.611 -8.137 1.00 89.25 84 ASN A CA 1
ATOM 659 C C . ASN A 1 84 ? 2.500 16.423 -8.975 1.00 89.25 84 ASN A C 1
ATOM 661 O O . ASN A 1 84 ? 3.113 16.100 -9.999 1.00 89.25 84 ASN A O 1
ATOM 665 N N . ILE A 1 85 ? 1.406 15.770 -8.564 1.00 90.12 85 ILE A N 1
ATOM 666 C CA . ILE A 1 85 ? 0.899 14.543 -9.188 1.00 90.12 85 ILE A CA 1
ATOM 667 C C . ILE A 1 85 ? 0.706 14.690 -10.700 1.00 90.12 85 ILE A C 1
ATOM 669 O O . ILE A 1 85 ? 1.135 13.813 -11.456 1.00 90.12 85 ILE A O 1
ATOM 673 N N . VAL A 1 86 ? 0.137 15.807 -11.165 1.00 90.75 86 VAL A N 1
ATOM 674 C CA . VAL A 1 86 ? -0.099 16.045 -12.596 1.00 90.75 86 VAL A CA 1
ATOM 675 C C . VAL A 1 86 ? 1.225 16.186 -13.345 1.00 90.75 86 VAL A C 1
ATOM 677 O O . VAL A 1 86 ? 1.422 15.532 -14.367 1.00 90.75 86 VAL A O 1
ATOM 680 N N . ARG A 1 87 ? 2.179 16.962 -12.817 1.00 91.38 87 ARG A N 1
ATOM 681 C CA . ARG A 1 87 ? 3.510 17.161 -13.419 1.00 91.38 87 ARG A CA 1
ATOM 682 C C . ARG A 1 87 ? 4.331 15.873 -13.499 1.00 91.38 87 ARG A C 1
ATOM 684 O O . ARG A 1 87 ? 4.978 15.619 -14.520 1.00 91.38 87 ARG A O 1
ATOM 691 N N . VAL A 1 88 ? 4.302 15.055 -12.445 1.00 91.44 88 VAL A N 1
ATOM 692 C CA . VAL A 1 88 ? 4.999 13.758 -12.407 1.00 91.44 88 VAL A CA 1
ATOM 693 C C . VAL A 1 88 ? 4.399 12.816 -13.448 1.00 91.44 88 VAL A C 1
ATOM 695 O O . VAL A 1 88 ? 5.122 12.276 -14.286 1.00 91.44 88 VAL A O 1
ATOM 698 N N . ASN A 1 89 ? 3.069 12.692 -13.477 1.00 92.88 89 ASN A N 1
ATOM 699 C CA . ASN A 1 89 ? 2.395 11.842 -14.456 1.00 92.88 89 ASN A CA 1
ATOM 700 C C . ASN A 1 89 ? 2.527 12.376 -15.889 1.00 92.88 89 ASN A C 1
ATOM 702 O O . ASN A 1 89 ? 2.633 11.582 -16.813 1.00 92.88 89 ASN A O 1
ATOM 706 N N . ALA A 1 90 ? 2.602 13.692 -16.099 1.00 92.44 90 ALA A N 1
ATOM 707 C CA . ALA A 1 90 ? 2.824 14.279 -17.420 1.00 92.44 90 ALA A CA 1
ATOM 708 C C . ALA A 1 90 ? 4.240 14.002 -17.943 1.00 92.44 90 ALA A C 1
ATOM 710 O O . ALA A 1 90 ? 4.451 13.881 -19.148 1.00 92.44 90 ALA A O 1
ATOM 711 N N . THR A 1 91 ? 5.227 13.905 -17.051 1.00 93.75 91 THR A N 1
ATOM 712 C CA . THR A 1 91 ? 6.591 13.496 -17.419 1.00 93.75 91 THR A CA 1
ATOM 713 C C . THR A 1 91 ? 6.603 12.044 -17.888 1.00 93.75 91 THR A C 1
ATOM 715 O O . THR A 1 91 ? 7.128 11.746 -18.961 1.00 93.75 91 THR A O 1
ATOM 718 N N . GLU A 1 92 ? 5.946 11.158 -17.140 1.00 92.44 92 GLU A N 1
ATOM 719 C CA . GLU A 1 92 ? 5.836 9.745 -17.509 1.00 92.44 92 GLU A CA 1
ATOM 720 C C . GLU A 1 92 ? 4.980 9.534 -18.770 1.00 92.44 92 GLU A C 1
ATOM 722 O O . GLU A 1 92 ? 5.334 8.725 -19.626 1.00 92.44 92 GLU A O 1
ATOM 727 N N . LEU A 1 93 ? 3.903 10.307 -18.942 1.00 93.69 93 LEU A N 1
ATOM 728 C CA . LEU A 1 93 ? 3.064 10.298 -20.141 1.00 93.69 93 LEU A CA 1
ATOM 729 C C . LEU A 1 93 ? 3.886 10.621 -21.396 1.00 93.69 93 LEU A C 1
ATOM 731 O O . LEU A 1 93 ? 3.847 9.864 -22.364 1.00 93.69 93 LEU A O 1
ATOM 735 N N . ARG A 1 94 ? 4.679 11.702 -21.366 1.00 94.00 94 ARG A N 1
ATOM 736 C CA . ARG A 1 94 ? 5.562 12.088 -22.481 1.00 94.00 94 ARG A CA 1
ATOM 737 C C . ARG A 1 94 ? 6.549 10.975 -22.830 1.00 94.00 94 ARG A C 1
ATOM 739 O O . ARG A 1 94 ? 6.672 10.625 -24.000 1.00 94.00 94 ARG A O 1
ATOM 746 N N . ARG A 1 95 ? 7.186 10.378 -21.816 1.00 93.19 95 ARG A N 1
ATOM 747 C CA . ARG A 1 95 ? 8.139 9.272 -21.993 1.00 93.19 95 ARG A CA 1
ATOM 748 C C . ARG A 1 95 ? 7.493 8.064 -22.674 1.00 93.19 95 ARG A C 1
ATOM 750 O O . ARG A 1 95 ? 8.097 7.457 -23.554 1.00 93.19 95 ARG A O 1
ATOM 757 N N . ARG A 1 96 ? 6.261 7.713 -22.294 1.00 91.81 96 ARG A N 1
ATOM 758 C CA . ARG A 1 96 ? 5.533 6.579 -22.891 1.00 91.81 96 ARG A CA 1
ATOM 759 C C . ARG A 1 96 ? 5.069 6.848 -24.314 1.00 91.81 96 ARG A C 1
ATOM 761 O O . ARG A 1 96 ? 5.156 5.944 -25.134 1.00 91.81 96 ARG A O 1
ATOM 768 N N . ILE A 1 97 ? 4.636 8.070 -24.620 1.00 93.50 97 ILE A N 1
ATOM 769 C CA . ILE A 1 97 ? 4.307 8.475 -25.996 1.00 93.50 97 ILE A CA 1
ATOM 770 C C . ILE A 1 97 ? 5.550 8.357 -26.889 1.00 93.50 97 ILE A C 1
ATOM 772 O O . ILE A 1 97 ? 5.483 7.776 -27.969 1.00 93.50 97 ILE A O 1
ATOM 776 N N . GLU A 1 98 ? 6.698 8.851 -26.421 1.00 92.06 98 GLU A N 1
ATOM 777 C CA . GLU A 1 98 ? 7.970 8.730 -27.141 1.00 92.06 98 GLU A CA 1
ATOM 778 C C . GLU A 1 98 ? 8.372 7.262 -27.340 1.00 92.06 98 GLU A C 1
ATOM 780 O O . GLU A 1 98 ? 8.692 6.851 -28.454 1.00 92.06 98 GLU A O 1
ATOM 785 N N . THR A 1 99 ? 8.262 6.446 -26.287 1.00 89.94 99 THR A N 1
ATOM 786 C CA . THR A 1 99 ? 8.564 5.007 -26.349 1.00 89.94 99 THR A CA 1
ATOM 787 C C . THR A 1 99 ? 7.639 4.277 -27.326 1.00 89.94 99 THR A C 1
ATOM 789 O O . THR A 1 99 ? 8.114 3.445 -28.098 1.00 89.94 99 THR A O 1
ATOM 792 N N . TYR A 1 100 ? 6.340 4.602 -27.350 1.00 91.81 100 TYR A N 1
ATOM 793 C CA . TYR A 1 100 ? 5.395 4.045 -28.319 1.00 91.81 100 TYR A CA 1
ATOM 794 C C . TYR A 1 100 ? 5.848 4.342 -29.751 1.00 91.81 100 TYR A C 1
ATOM 796 O O . TYR A 1 100 ? 6.024 3.416 -30.537 1.00 91.81 100 TYR A O 1
ATOM 804 N N . PHE A 1 101 ? 6.124 5.607 -30.086 1.00 91.12 101 PHE A N 1
ATOM 805 C CA . PHE A 1 101 ? 6.528 5.988 -31.445 1.00 91.12 101 PHE A CA 1
ATOM 806 C C . PHE A 1 101 ? 7.912 5.469 -31.865 1.00 91.12 101 PHE A C 1
ATOM 808 O O . PHE A 1 101 ? 8.177 5.392 -33.069 1.00 91.12 101 PHE A O 1
ATOM 815 N N . ALA A 1 102 ? 8.757 5.102 -30.898 1.00 88.19 102 ALA A N 1
ATOM 816 C CA . ALA A 1 102 ? 10.049 4.453 -31.108 1.00 88.19 102 ALA A CA 1
ATOM 817 C C . ALA A 1 102 ? 9.969 2.917 -31.224 1.00 88.19 102 ALA A C 1
ATOM 819 O O . ALA A 1 102 ? 10.955 2.298 -31.611 1.00 88.19 102 ALA A O 1
ATOM 820 N N . THR A 1 103 ? 8.834 2.293 -30.882 1.00 89.94 103 THR A N 1
ATOM 821 C CA . THR A 1 103 ? 8.683 0.825 -30.853 1.00 89.94 103 THR A CA 1
ATOM 822 C C . THR A 1 103 ? 7.486 0.346 -31.679 1.00 89.94 103 THR A C 1
ATOM 824 O O . THR A 1 103 ? 7.637 0.021 -32.850 1.00 89.94 103 THR A O 1
ATOM 827 N N . GLU A 1 104 ? 6.287 0.315 -31.099 1.00 86.44 104 GLU A N 1
ATOM 828 C CA . GLU A 1 104 ? 5.060 -0.161 -31.757 1.00 86.44 104 GLU A CA 1
ATOM 829 C C . GLU A 1 104 ? 4.598 0.785 -32.876 1.00 86.44 104 GLU A C 1
ATOM 831 O O . GLU A 1 104 ? 4.110 0.347 -33.913 1.00 86.44 104 GLU A O 1
ATOM 836 N N . GLY A 1 105 ? 4.798 2.090 -32.693 1.00 86.75 105 GLY A N 1
ATOM 837 C CA . GLY A 1 105 ? 4.381 3.144 -33.613 1.00 86.75 105 GLY A CA 1
ATOM 838 C C . GLY A 1 105 ? 5.455 3.580 -34.612 1.00 86.75 105 GLY A C 1
ATOM 839 O O . GLY A 1 105 ? 5.427 4.730 -35.049 1.00 86.75 105 GLY A O 1
ATOM 840 N N . VAL A 1 106 ? 6.437 2.734 -34.949 1.00 86.38 106 VAL A N 1
ATOM 841 C CA . VAL A 1 106 ? 7.538 3.092 -35.875 1.00 86.38 106 VAL A CA 1
ATOM 842 C C . VAL A 1 106 ? 7.036 3.378 -37.295 1.00 86.38 106 VAL A C 1
ATOM 844 O O . VAL A 1 106 ? 7.590 4.230 -37.992 1.00 86.38 106 VAL A O 1
ATOM 847 N N . THR A 1 107 ? 5.959 2.718 -37.704 1.00 83.94 107 THR A N 1
ATOM 848 C CA . THR A 1 107 ? 5.345 2.871 -39.029 1.00 83.94 107 THR A CA 1
ATOM 849 C C . THR A 1 107 ? 4.227 3.915 -39.060 1.00 83.94 107 THR A C 1
ATOM 851 O O . THR A 1 107 ? 3.651 4.154 -40.117 1.00 83.94 107 THR A O 1
ATOM 854 N N . GLU A 1 108 ? 3.915 4.565 -37.932 1.00 86.88 108 GLU A N 1
ATOM 855 C CA . GLU A 1 108 ? 2.843 5.561 -37.859 1.00 86.88 108 GLU A CA 1
ATOM 856 C C . GLU A 1 108 ? 3.223 6.822 -38.667 1.00 86.88 108 GLU A C 1
ATOM 858 O O . GLU A 1 108 ? 4.181 7.521 -38.303 1.00 86.88 108 GLU A O 1
ATOM 863 N N . PRO A 1 109 ? 2.476 7.159 -39.740 1.00 86.06 109 PRO A N 1
ATOM 864 C CA . PRO A 1 109 ? 2.779 8.303 -40.603 1.00 86.06 109 PRO A CA 1
ATOM 865 C C . PRO A 1 109 ? 2.496 9.638 -39.909 1.00 86.06 109 PRO A C 1
ATOM 867 O O . PRO A 1 109 ? 3.042 10.670 -40.286 1.00 86.06 109 PRO A O 1
ATOM 870 N N . LEU A 1 110 ? 1.654 9.628 -38.876 1.00 88.31 110 LEU A N 1
ATOM 871 C CA . LEU A 1 110 ? 1.344 10.772 -38.036 1.00 88.31 110 LEU A CA 1
ATOM 872 C C . LEU A 1 110 ? 1.874 10.503 -36.629 1.00 88.31 110 LEU A C 1
ATOM 874 O O . LEU A 1 110 ? 1.620 9.447 -36.057 1.00 88.31 110 LEU A O 1
ATOM 878 N N . VAL A 1 111 ? 2.584 11.468 -36.053 1.00 91.81 111 VAL A N 1
ATOM 879 C CA . VAL A 1 111 ? 3.063 11.389 -34.669 1.00 91.81 111 VAL A CA 1
ATOM 880 C C . VAL A 1 111 ? 2.600 12.598 -33.879 1.00 91.81 111 VAL A C 1
ATOM 882 O O . VAL A 1 111 ? 2.353 13.665 -34.447 1.00 91.81 111 VAL A O 1
ATOM 885 N N . PHE A 1 112 ? 2.508 12.451 -32.561 1.00 93.06 112 PHE A N 1
ATOM 886 C CA . PHE A 1 112 ? 2.237 13.577 -31.678 1.00 93.06 112 PHE A CA 1
ATOM 887 C C . PHE A 1 112 ? 3.143 13.581 -30.453 1.00 93.06 112 PHE A C 1
ATOM 889 O O . PHE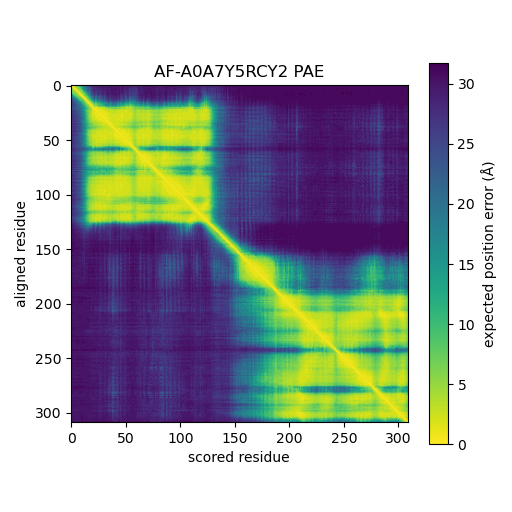 A 1 112 ? 3.660 12.549 -30.032 1.00 93.06 112 PHE A O 1
ATOM 896 N N . SER A 1 113 ? 3.335 14.761 -29.878 1.00 91.62 113 SER A N 1
ATOM 897 C CA . SER A 1 113 ? 4.049 14.946 -28.617 1.00 91.62 113 SER A CA 1
ATOM 898 C C . SER A 1 113 ? 3.339 15.978 -27.749 1.00 91.62 113 SER A C 1
ATOM 900 O O . SER A 1 113 ? 2.586 16.810 -28.245 1.00 91.62 113 SER A O 1
ATOM 902 N N . ILE A 1 114 ? 3.566 15.923 -26.437 1.00 91.38 114 ILE A N 1
ATOM 903 C CA . ILE A 1 114 ? 3.060 16.927 -25.495 1.00 91.38 114 ILE A CA 1
ATOM 904 C C . ILE A 1 114 ? 4.259 17.775 -25.046 1.00 91.38 114 ILE A C 1
ATOM 906 O O . ILE A 1 114 ? 5.161 17.231 -24.396 1.00 91.38 114 ILE A O 1
ATOM 910 N N . PRO A 1 115 ? 4.323 19.078 -25.375 1.00 87.50 115 PRO A N 1
ATOM 911 C CA . PRO A 1 115 ? 5.474 19.921 -25.072 1.00 87.50 115 PRO A CA 1
ATOM 912 C C . PRO A 1 115 ? 5.663 20.109 -23.561 1.00 87.50 115 PRO A C 1
ATOM 914 O O . PRO A 1 115 ? 4.760 19.875 -22.753 1.00 87.50 115 PRO A O 1
ATOM 917 N N . ARG A 1 116 ? 6.869 20.518 -23.152 1.00 83.56 116 ARG A N 1
ATOM 918 C CA . ARG A 1 116 ? 7.131 20.928 -21.763 1.00 83.56 116 ARG A CA 1
ATOM 919 C C . ARG A 1 116 ? 6.466 22.283 -21.511 1.00 83.56 116 ARG A C 1
ATOM 921 O O . ARG A 1 116 ? 6.462 23.129 -22.394 1.00 83.56 116 ARG A O 1
ATOM 928 N N . GLY A 1 117 ? 5.900 22.471 -20.321 1.00 80.81 117 GLY A N 1
ATOM 929 C CA . GLY A 1 117 ? 5.180 23.699 -19.956 1.00 80.81 117 GLY A CA 1
ATOM 930 C C . GLY A 1 117 ? 3.712 23.741 -20.391 1.00 80.81 117 GLY A C 1
ATOM 931 O O . GLY A 1 117 ? 2.977 24.585 -19.902 1.00 80.81 117 GLY A O 1
ATOM 932 N N . GLY A 1 118 ? 3.263 22.798 -21.224 1.00 84.94 118 GLY A N 1
ATOM 933 C CA . GLY A 1 118 ? 1.864 22.672 -21.620 1.00 84.94 118 GLY A CA 1
ATOM 934 C C . GLY A 1 118 ? 1.383 21.228 -21.596 1.00 84.94 118 GLY A C 1
ATOM 935 O O . GLY A 1 118 ? 2.166 20.285 -21.436 1.00 84.94 118 GLY A O 1
ATOM 936 N N . TYR A 1 119 ? 0.075 21.069 -21.769 1.00 89.56 119 TYR A N 1
ATOM 937 C CA . TYR A 1 119 ? -0.570 19.761 -21.840 1.00 89.56 119 TYR A CA 1
ATOM 938 C C . TYR A 1 119 ? -1.150 19.471 -23.226 1.00 89.56 119 TYR A C 1
ATOM 940 O O . TYR A 1 119 ? -1.483 18.332 -23.496 1.00 89.56 119 TYR A O 1
ATOM 948 N N . LEU A 1 120 ? -1.207 20.439 -24.143 1.00 88.88 120 LEU A N 1
ATOM 949 C CA . LEU A 1 120 ? -1.807 20.245 -25.464 1.00 88.88 120 LEU A CA 1
ATOM 950 C C . LEU A 1 120 ? -0.937 19.346 -26.380 1.00 88.88 120 LEU A C 1
ATOM 952 O O . LEU A 1 120 ? 0.237 19.661 -26.582 1.00 88.88 120 LEU A O 1
ATOM 956 N N . PRO A 1 121 ? -1.473 18.264 -26.979 1.00 90.56 121 PRO A N 1
ATOM 957 C CA . PRO A 1 121 ? -0.763 17.463 -27.971 1.00 90.56 121 PRO A CA 1
ATOM 958 C C . PRO A 1 121 ? -0.531 18.229 -29.278 1.00 90.56 121 PRO A C 1
ATOM 960 O O . PRO A 1 121 ? -1.445 18.835 -29.836 1.00 90.56 121 PRO A O 1
ATOM 963 N N . VAL A 1 122 ? 0.688 18.144 -29.803 1.00 88.88 122 VAL A N 1
ATOM 964 C CA . VAL A 1 122 ? 1.100 18.724 -31.084 1.00 88.88 122 VAL A CA 1
ATOM 965 C C . VAL A 1 122 ? 1.322 17.599 -32.084 1.00 88.88 122 VAL A C 1
ATOM 967 O O . VAL A 1 122 ? 2.134 16.709 -31.841 1.00 88.88 122 VAL A O 1
ATOM 970 N N . PHE A 1 123 ? 0.609 17.645 -33.208 1.00 89.31 123 PHE A N 1
ATOM 971 C CA . PHE A 1 123 ? 0.646 16.625 -34.257 1.00 89.31 123 PHE A CA 1
ATOM 972 C C . PHE A 1 123 ? 1.562 17.049 -35.405 1.00 89.31 123 PHE A C 1
ATOM 974 O O . PHE A 1 123 ? 1.535 18.206 -35.824 1.00 89.31 123 PHE A O 1
ATOM 981 N N . ARG A 1 124 ? 2.338 16.105 -35.943 1.00 88.50 124 ARG A N 1
ATOM 982 C CA . ARG A 1 124 ? 3.215 16.315 -37.102 1.00 88.50 124 ARG A CA 1
ATOM 983 C C . ARG A 1 124 ? 3.289 15.065 -37.974 1.00 88.50 124 ARG A C 1
ATOM 985 O O . ARG A 1 124 ? 3.342 13.948 -37.457 1.00 88.50 124 ARG A O 1
ATOM 992 N N . TRP A 1 125 ? 3.337 15.257 -39.287 1.00 85.44 125 TRP A N 1
ATOM 993 C CA . TRP A 1 125 ? 3.611 14.171 -40.224 1.00 85.44 125 TRP A CA 1
ATOM 994 C C . TRP A 1 125 ? 5.051 13.673 -40.049 1.00 85.44 125 TRP A C 1
ATOM 996 O O . TRP A 1 125 ? 5.983 14.457 -39.853 1.00 85.44 125 TRP A O 1
ATOM 1006 N N . ARG A 1 126 ? 5.225 12.353 -40.072 1.00 82.56 126 ARG A N 1
ATOM 1007 C CA . ARG A 1 126 ? 6.519 11.680 -40.083 1.00 82.56 126 ARG A CA 1
ATOM 1008 C C . ARG A 1 126 ? 6.980 11.615 -41.535 1.00 82.56 126 ARG A C 1
ATOM 1010 O O . ARG A 1 126 ? 6.439 10.845 -42.320 1.00 82.56 126 ARG A O 1
ATOM 1017 N N . THR A 1 127 ? 7.977 12.415 -41.894 1.00 70.19 127 THR A N 1
ATOM 1018 C CA . THR A 1 127 ? 8.708 12.217 -43.148 1.00 70.19 127 THR A CA 1
ATOM 1019 C C . THR A 1 127 ? 9.382 10.848 -43.069 1.00 70.19 127 THR A C 1
ATOM 1021 O O . THR A 1 127 ? 10.074 10.571 -42.086 1.00 70.19 127 THR A O 1
ATOM 1024 N N . ALA A 1 128 ? 9.109 9.964 -44.031 1.00 51.75 128 ALA A N 1
ATOM 1025 C CA . ALA A 1 128 ? 9.661 8.613 -44.043 1.00 51.75 128 ALA A CA 1
ATOM 1026 C C . ALA A 1 128 ? 11.201 8.649 -43.938 1.00 51.75 128 ALA A C 1
ATOM 1028 O O . ALA A 1 128 ? 11.822 9.558 -44.499 1.00 51.75 128 ALA A O 1
ATOM 1029 N N . PRO A 1 129 ? 11.841 7.687 -43.250 1.00 44.38 129 PRO A N 1
ATOM 1030 C CA . PRO A 1 129 ? 13.276 7.507 -43.384 1.00 44.38 129 PRO A CA 1
ATOM 1031 C C . PRO A 1 129 ? 13.545 7.031 -44.813 1.00 44.38 129 PRO A C 1
ATOM 1033 O O . PRO A 1 129 ? 12.941 6.055 -45.251 1.00 44.38 129 PRO A O 1
ATOM 1036 N N . ALA A 1 130 ? 14.447 7.698 -45.534 1.00 36.19 130 ALA A N 1
ATOM 1037 C CA . ALA A 1 130 ? 15.085 7.077 -46.684 1.00 36.19 130 ALA A CA 1
ATOM 1038 C C . ALA A 1 130 ? 15.729 5.776 -46.188 1.00 36.19 130 ALA A C 1
ATOM 1040 O O . ALA A 1 130 ? 16.623 5.795 -45.338 1.00 36.19 130 ALA A O 1
ATOM 1041 N N . GLU A 1 131 ? 15.196 4.648 -46.641 1.00 38.47 131 GLU A N 1
ATOM 1042 C CA . GLU A 1 131 ? 15.770 3.339 -46.394 1.00 38.47 131 GLU A CA 1
ATOM 1043 C C . GLU A 1 131 ? 17.192 3.316 -46.962 1.00 38.47 131 GLU A C 1
ATOM 1045 O O . GLU A 1 131 ? 17.437 3.729 -48.095 1.00 38.47 131 GLU A O 1
ATOM 1050 N N . ASN A 1 132 ? 18.138 2.826 -46.161 1.00 49.06 132 ASN A N 1
ATOM 1051 C CA . ASN A 1 132 ? 19.460 2.429 -46.625 1.00 49.06 132 ASN A CA 1
ATOM 1052 C C . ASN A 1 132 ? 19.305 1.275 -47.627 1.00 49.06 132 ASN A C 1
ATOM 1054 O O . ASN A 1 132 ? 19.402 0.106 -47.259 1.00 49.06 132 ASN A O 1
ATOM 1058 N N . THR A 1 133 ? 19.088 1.593 -48.897 1.00 35.56 133 THR A N 1
ATOM 1059 C CA . THR A 1 133 ? 19.286 0.662 -50.005 1.00 35.56 133 THR A CA 1
ATOM 1060 C C . THR A 1 133 ? 20.568 1.060 -50.716 1.00 35.56 133 THR A C 1
ATOM 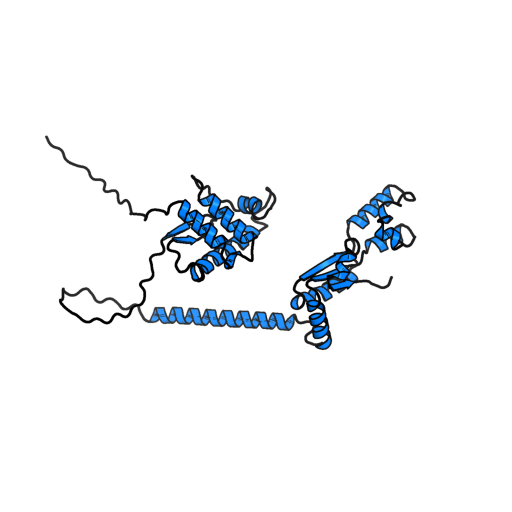1062 O O . THR A 1 133 ? 20.625 2.011 -51.491 1.00 35.56 133 THR A O 1
ATOM 1065 N N . PHE A 1 134 ? 21.629 0.304 -50.438 1.00 43.03 134 PHE A N 1
ATOM 1066 C CA . PHE A 1 134 ? 22.764 0.186 -51.341 1.00 43.03 134 PHE A CA 1
ATOM 1067 C C . PHE A 1 134 ? 22.259 -0.413 -52.662 1.00 43.03 134 PHE A C 1
ATOM 1069 O O . PHE A 1 134 ? 22.279 -1.626 -52.848 1.00 43.03 134 PHE A O 1
ATOM 1076 N N . HIS A 1 135 ? 21.804 0.436 -53.581 1.00 38.03 135 HIS A N 1
ATOM 1077 C CA . HIS A 1 135 ? 21.730 0.097 -54.994 1.00 38.03 135 HIS A CA 1
ATOM 1078 C C . HIS A 1 135 ? 22.956 0.675 -55.694 1.00 38.03 135 HIS A C 1
ATOM 1080 O O . HIS A 1 135 ? 23.013 1.840 -56.074 1.00 38.03 135 HIS A O 1
ATOM 1086 N N . SER A 1 136 ? 23.957 -0.193 -55.834 1.00 50.03 136 SER A N 1
ATOM 1087 C CA . SER A 1 136 ? 24.933 -0.112 -56.911 1.00 50.03 136 SER A CA 1
ATOM 1088 C C . SER A 1 136 ? 24.186 -0.317 -58.227 1.00 50.03 136 SER A C 1
ATOM 1090 O O . SER A 1 136 ? 23.673 -1.405 -58.481 1.00 50.03 136 SER A O 1
ATOM 1092 N N . SER A 1 137 ? 24.104 0.731 -59.039 1.00 34.50 137 SER A N 1
ATOM 1093 C CA . SER A 1 137 ? 23.948 0.597 -60.482 1.00 34.50 137 SER A CA 1
ATOM 1094 C C . SER A 1 137 ? 24.710 1.747 -61.123 1.00 34.50 137 SER A C 1
ATOM 1096 O O . SER A 1 137 ? 24.360 2.915 -60.968 1.00 34.50 137 SER A O 1
ATOM 1098 N N . ALA A 1 138 ? 25.820 1.388 -61.758 1.00 48.97 138 ALA A N 1
ATOM 1099 C CA . ALA A 1 138 ? 26.584 2.260 -62.625 1.00 48.97 138 ALA A CA 1
ATOM 1100 C C . ALA A 1 138 ? 25.715 2.688 -63.815 1.00 48.97 138 ALA A C 1
ATOM 1102 O O . ALA A 1 138 ? 25.084 1.827 -64.414 1.00 48.97 138 ALA A O 1
ATOM 1103 N N . GLU A 1 139 ? 25.699 3.988 -64.120 1.00 36.00 139 GLU A N 1
ATOM 1104 C CA . GLU A 1 139 ? 25.752 4.545 -65.481 1.00 36.00 139 GLU A CA 1
ATOM 1105 C C . GLU A 1 139 ? 25.942 6.080 -65.356 1.00 36.00 139 GLU A C 1
ATOM 1107 O O . GLU A 1 139 ? 25.063 6.793 -64.876 1.00 36.00 139 GLU A O 1
ATOM 1112 N N . GLN A 1 140 ? 27.120 6.593 -65.728 1.00 41.88 140 GLN A N 1
ATOM 1113 C CA . GLN A 1 140 ? 27.342 8.014 -66.072 1.00 41.88 140 GLN A CA 1
ATOM 1114 C C . GLN A 1 140 ? 26.743 8.268 -67.468 1.00 41.88 140 GLN A C 1
ATOM 1116 O O . GLN A 1 140 ? 26.842 7.358 -68.290 1.00 41.88 140 GLN A O 1
ATOM 1121 N N . PRO A 1 141 ? 26.170 9.447 -67.798 1.00 54.19 141 PRO A N 1
ATOM 1122 C CA . PRO A 1 141 ? 26.915 10.714 -67.988 1.00 54.19 141 PRO A CA 1
ATOM 1123 C C . PRO A 1 141 ? 26.093 11.938 -67.491 1.00 54.19 141 PRO A C 1
ATOM 1125 O O . PRO A 1 141 ? 24.915 11.818 -67.203 1.00 54.19 141 PRO A O 1
ATOM 1128 N N . GLU A 1 142 ? 26.567 13.158 -67.255 1.00 37.38 142 GLU A N 1
ATOM 1129 C CA . GLU A 1 142 ? 27.510 14.035 -67.945 1.00 37.38 142 GLU A CA 1
ATOM 1130 C C . GLU A 1 142 ? 27.677 15.278 -67.028 1.00 37.38 142 GLU A C 1
ATOM 1132 O O . GLU A 1 142 ? 26.763 15.634 -66.280 1.00 37.38 142 GLU A O 1
ATOM 1137 N N . LEU A 1 143 ? 28.846 15.920 -67.027 1.00 59.94 143 LEU A N 1
ATOM 1138 C CA . LEU A 1 143 ? 29.211 17.013 -66.106 1.00 59.94 143 LEU A CA 1
ATOM 1139 C C . LEU A 1 143 ? 28.467 18.340 -66.379 1.00 59.94 143 LEU A C 1
ATOM 1141 O O . LEU A 1 143 ? 28.440 18.789 -67.524 1.00 59.94 143 LEU A O 1
ATOM 1145 N N . PRO A 1 144 ? 28.083 19.081 -65.319 1.00 54.91 144 PRO A N 1
ATOM 1146 C CA . PRO A 1 144 ? 28.216 20.537 -65.287 1.00 54.91 144 PRO A CA 1
ATOM 1147 C C . PRO A 1 144 ? 29.121 21.010 -64.123 1.00 54.91 144 PRO A C 1
ATOM 1149 O O . PRO A 1 144 ? 29.438 20.244 -63.210 1.00 54.91 144 PRO A O 1
ATOM 1152 N N . PRO A 1 145 ? 29.627 22.254 -64.184 1.00 57.28 145 PRO A N 1
ATOM 1153 C CA . PRO A 1 145 ? 30.896 22.629 -63.575 1.00 57.28 145 PRO A CA 1
ATOM 1154 C C . PRO A 1 145 ? 30.796 22.941 -62.076 1.00 57.28 145 PRO A C 1
ATOM 1156 O O . PRO A 1 145 ? 29.892 23.636 -61.628 1.00 57.28 145 PRO A O 1
ATOM 1159 N N . SER A 1 146 ? 31.815 22.485 -61.339 1.00 57.09 146 SER A N 1
ATOM 1160 C CA . SER A 1 146 ? 32.456 23.184 -60.213 1.00 57.09 146 SER A CA 1
ATOM 1161 C C . SER A 1 146 ? 31.518 23.942 -59.250 1.00 57.09 146 SER A C 1
ATOM 1163 O O . SER A 1 146 ? 31.484 25.174 -59.236 1.00 57.09 146 SER A O 1
ATOM 1165 N N . ALA A 1 147 ? 30.837 23.203 -58.372 1.00 54.47 147 ALA A N 1
ATOM 1166 C CA . ALA A 1 147 ? 30.332 23.730 -57.101 1.00 54.47 147 ALA A CA 1
ATOM 1167 C C . ALA A 1 147 ? 31.449 23.672 -56.025 1.00 54.47 147 ALA A C 1
ATOM 1169 O O . ALA A 1 147 ? 32.326 22.807 -56.120 1.00 54.47 147 ALA A O 1
ATOM 1170 N N . PRO A 1 148 ? 31.468 24.599 -55.044 1.00 60.03 148 PRO A N 1
ATOM 1171 C CA . PRO A 1 148 ? 32.605 24.833 -54.147 1.00 60.03 148 PRO A CA 1
ATOM 1172 C C . PRO A 1 148 ? 32.919 23.622 -53.252 1.00 60.03 148 PRO A C 1
ATOM 1174 O O . PRO A 1 148 ? 32.069 22.743 -53.088 1.00 60.03 148 PRO A O 1
ATOM 1177 N N . PRO A 1 149 ? 34.121 23.561 -52.642 1.00 55.38 149 PRO A N 1
ATOM 1178 C CA . PRO A 1 149 ? 34.488 22.457 -51.768 1.00 55.38 149 PRO A CA 1
ATOM 1179 C C . PRO A 1 149 ? 33.492 22.385 -50.609 1.00 55.38 149 PRO A C 1
ATOM 1181 O O . PRO A 1 149 ? 33.358 23.333 -49.837 1.00 55.38 149 PRO A O 1
ATOM 1184 N N . VAL A 1 150 ? 32.785 21.262 -50.491 1.00 58.69 150 VAL A N 1
ATOM 1185 C CA . VAL A 1 150 ? 31.981 20.963 -49.306 1.00 58.69 150 VAL A CA 1
ATOM 1186 C C . VAL A 1 150 ? 32.968 20.708 -48.173 1.00 58.69 150 VAL A C 1
ATOM 1188 O O . VAL A 1 150 ? 33.658 19.688 -48.155 1.00 58.69 150 VAL A O 1
ATOM 1191 N N . GLU A 1 151 ? 33.082 21.667 -47.258 1.00 59.75 151 GLU A N 1
ATOM 1192 C CA . GLU A 1 151 ? 33.858 21.520 -46.032 1.00 59.75 151 GLU A CA 1
ATOM 1193 C C . GLU A 1 151 ? 33.335 20.307 -45.255 1.00 59.75 151 GLU A C 1
ATOM 1195 O O . GLU A 1 151 ? 32.192 20.271 -44.792 1.00 59.75 151 GLU A O 1
ATOM 1200 N N . ALA A 1 152 ? 34.176 19.279 -45.141 1.00 60.25 152 ALA A N 1
ATOM 1201 C CA . ALA A 1 152 ? 33.896 18.123 -44.311 1.00 60.25 152 ALA A CA 1
ATOM 1202 C C . ALA A 1 152 ? 33.649 18.592 -42.872 1.00 60.25 152 ALA A C 1
ATOM 1204 O O . ALA A 1 152 ? 34.475 19.301 -42.289 1.00 60.25 152 ALA A O 1
ATOM 1205 N N . LEU A 1 153 ? 32.522 18.177 -42.286 1.00 59.62 153 LEU A N 1
ATOM 1206 C CA . LEU A 1 153 ? 32.268 18.392 -40.866 1.00 59.62 153 LEU A CA 1
ATOM 1207 C C . LEU A 1 153 ? 33.477 17.866 -40.074 1.00 59.62 153 LEU A C 1
ATOM 1209 O O . LEU A 1 153 ? 33.870 16.710 -40.259 1.00 59.62 153 LEU A O 1
ATOM 1213 N N . PRO A 1 154 ? 34.094 18.691 -39.212 1.00 51.38 154 PRO A N 1
ATOM 1214 C CA . PRO A 1 154 ? 35.353 18.341 -38.584 1.00 51.38 154 PRO A CA 1
ATOM 1215 C C . PRO A 1 154 ? 35.158 17.118 -37.688 1.00 51.38 154 PRO A C 1
ATOM 1217 O O . PRO A 1 154 ? 34.239 17.068 -36.863 1.00 51.38 154 PRO A O 1
ATOM 1220 N N . ALA A 1 155 ? 36.069 16.149 -37.815 1.00 61.25 155 ALA A N 1
ATOM 1221 C CA . ALA A 1 155 ? 36.107 14.917 -37.025 1.00 61.25 155 ALA A CA 1
ATOM 1222 C C . ALA A 1 155 ? 36.013 15.161 -35.501 1.00 61.25 155 ALA A C 1
ATOM 1224 O O . ALA A 1 155 ? 35.617 14.268 -34.755 1.00 61.25 155 ALA A O 1
ATOM 1225 N N . SER A 1 156 ? 36.294 16.383 -35.032 1.00 64.75 156 SER A N 1
ATOM 1226 C CA . SER A 1 156 ? 36.178 16.820 -33.637 1.00 64.75 156 SER A CA 1
ATOM 1227 C C . SER A 1 156 ? 34.769 16.700 -33.038 1.00 64.75 156 SER A C 1
ATOM 1229 O O . SER A 1 156 ? 34.650 16.454 -31.838 1.00 64.75 156 SER A O 1
ATOM 1231 N N . ARG A 1 157 ? 33.691 16.811 -33.832 1.00 61.50 157 ARG A N 1
ATOM 1232 C CA . ARG A 1 157 ? 32.310 16.674 -33.318 1.00 61.50 157 ARG A CA 1
ATOM 1233 C C . ARG A 1 157 ? 31.903 15.224 -33.044 1.00 61.50 157 ARG A C 1
ATOM 1235 O O . ARG A 1 157 ? 31.099 14.993 -32.146 1.00 61.50 157 ARG A O 1
ATOM 1242 N N . ILE A 1 158 ? 32.476 14.250 -33.755 1.00 71.62 158 ILE A N 1
ATOM 1243 C CA . ILE A 1 158 ? 32.198 12.818 -33.541 1.00 71.62 158 ILE A CA 1
ATOM 1244 C C . ILE A 1 158 ? 32.814 12.354 -32.214 1.00 71.62 158 ILE A C 1
ATOM 1246 O O . ILE A 1 158 ? 32.149 11.685 -31.426 1.00 71.62 158 ILE A O 1
ATOM 1250 N N . TRP A 1 159 ? 34.036 12.799 -31.903 1.00 74.19 159 TRP A N 1
ATOM 1251 C CA . TRP A 1 159 ? 34.686 12.524 -30.614 1.00 74.19 159 TRP A CA 1
ATOM 1252 C C . TRP A 1 159 ? 33.928 13.114 -29.417 1.00 74.19 159 TRP A C 1
ATOM 1254 O O . TRP A 1 159 ? 33.963 12.541 -28.329 1.00 74.19 159 TRP A O 1
ATOM 1264 N N . LEU A 1 160 ? 33.194 14.214 -29.620 1.00 79.62 160 LEU A N 1
ATOM 1265 C CA . LEU A 1 160 ? 32.355 14.833 -28.592 1.00 79.62 160 LEU A CA 1
ATOM 1266 C C . LEU A 1 160 ? 31.116 13.975 -28.279 1.00 79.62 160 LEU A C 1
ATOM 1268 O O . LEU A 1 160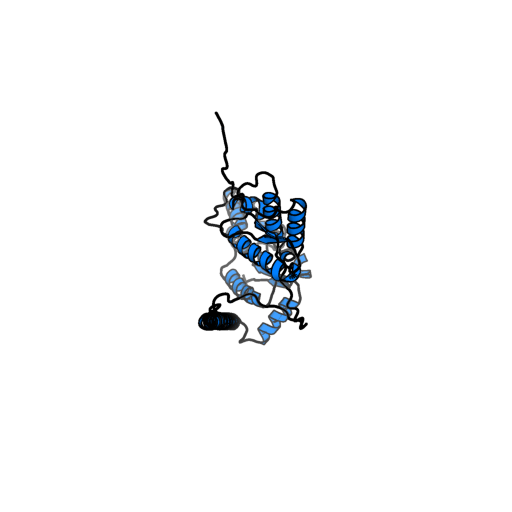 ? 30.778 13.779 -27.118 1.00 79.62 160 LEU A O 1
ATOM 1272 N N . TRP A 1 161 ? 30.473 13.380 -29.285 1.00 82.44 161 TRP A N 1
ATOM 1273 C CA . TRP A 1 161 ? 29.361 12.449 -29.050 1.00 82.44 161 TRP A CA 1
ATOM 1274 C C . TRP A 1 161 ? 29.822 11.119 -28.444 1.00 82.44 161 TRP A C 1
ATOM 1276 O O . TRP A 1 161 ? 29.162 10.597 -27.547 1.00 82.44 161 TRP A O 1
ATOM 1286 N N . VAL A 1 162 ? 30.984 10.605 -28.861 1.00 86.44 162 VAL A N 1
ATOM 1287 C CA . VAL A 1 162 ? 31.585 9.399 -28.266 1.00 86.44 162 VAL A CA 1
ATOM 1288 C C . VAL A 1 162 ? 31.933 9.628 -26.793 1.00 86.44 162 VAL A C 1
ATOM 1290 O O . VAL A 1 162 ? 31.655 8.764 -25.960 1.00 86.44 162 VAL A O 1
ATOM 1293 N N . SER A 1 163 ? 32.474 10.799 -26.440 1.00 84.31 163 SER A N 1
ATOM 1294 C CA . SER A 1 163 ? 32.774 11.126 -25.043 1.00 84.31 163 SER A CA 1
ATOM 1295 C C . SER A 1 163 ? 31.502 11.286 -24.205 1.00 84.31 163 SER A C 1
ATOM 1297 O O . SER A 1 163 ? 31.441 10.748 -23.102 1.00 84.31 163 SER A O 1
ATOM 1299 N N . VAL A 1 164 ? 30.450 11.917 -24.738 1.00 91.06 164 VAL A N 1
ATOM 1300 C CA . VAL A 1 164 ? 29.146 12.033 -24.062 1.00 91.06 164 VAL A CA 1
ATOM 1301 C C . VAL A 1 164 ? 28.511 10.660 -23.819 1.00 91.06 164 VAL A C 1
ATOM 1303 O O . VAL A 1 164 ? 28.065 10.387 -22.704 1.00 91.06 164 VAL A O 1
ATOM 1306 N N . CYS A 1 165 ? 28.514 9.764 -24.811 1.00 92.19 165 CYS A N 1
ATOM 1307 C CA . CYS A 1 165 ? 28.014 8.396 -24.642 1.00 92.19 165 CYS A CA 1
ATOM 1308 C C . CYS A 1 165 ? 28.839 7.601 -23.621 1.00 92.19 165 CYS A C 1
ATOM 1310 O O . CYS A 1 165 ? 28.263 6.889 -22.797 1.00 92.19 165 CYS A O 1
ATOM 1312 N N . GLY A 1 166 ? 30.167 7.754 -23.628 1.00 93.12 166 GLY A N 1
ATOM 1313 C CA . GLY A 1 166 ? 31.051 7.138 -22.638 1.00 93.12 166 GLY A CA 1
ATOM 1314 C C . GLY A 1 166 ? 30.751 7.614 -21.215 1.00 93.12 166 GLY A C 1
ATOM 1315 O O . GLY A 1 166 ? 30.579 6.796 -20.313 1.00 93.12 166 GLY A O 1
ATOM 1316 N N . VAL A 1 167 ? 30.595 8.926 -21.018 1.00 93.75 167 VAL A N 1
ATOM 1317 C CA . VAL A 1 167 ? 30.232 9.513 -19.717 1.00 93.75 167 VAL A CA 1
ATOM 1318 C C . VAL A 1 167 ? 28.858 9.027 -19.256 1.00 93.75 167 VAL A C 1
ATOM 1320 O O . VAL A 1 167 ? 28.701 8.665 -18.091 1.00 93.75 167 VAL A O 1
ATOM 1323 N N . LEU A 1 168 ? 27.871 8.958 -20.154 1.00 94.88 168 LEU A N 1
ATOM 1324 C CA . LEU A 1 168 ? 26.528 8.478 -19.823 1.00 94.88 168 LEU A CA 1
ATOM 1325 C C . LEU A 1 168 ? 26.531 6.994 -19.424 1.00 94.88 168 LEU A C 1
ATOM 1327 O O . LEU A 1 168 ? 25.873 6.618 -18.455 1.00 94.88 168 LEU A O 1
ATOM 1331 N N . ALA A 1 169 ? 27.292 6.155 -20.131 1.00 95.06 169 ALA A N 1
ATOM 1332 C CA . ALA A 1 169 ? 27.436 4.738 -19.810 1.00 95.06 169 ALA A CA 1
ATOM 1333 C C . ALA A 1 169 ? 28.112 4.534 -18.446 1.00 95.06 169 ALA A C 1
ATOM 1335 O O . ALA A 1 169 ? 27.644 3.728 -17.642 1.00 95.06 169 ALA A O 1
ATOM 1336 N N . ILE A 1 170 ? 29.156 5.315 -18.148 1.00 95.62 170 ILE A N 1
ATOM 1337 C CA . ILE A 1 170 ? 29.822 5.310 -16.840 1.00 95.62 170 ILE A CA 1
ATOM 1338 C C . ILE A 1 170 ? 28.850 5.765 -15.747 1.00 95.62 170 ILE A C 1
ATOM 1340 O O . ILE A 1 170 ? 28.729 5.090 -14.728 1.00 95.62 170 ILE A O 1
ATOM 1344 N N . ALA A 1 171 ? 28.104 6.852 -15.960 1.00 95.19 171 ALA A N 1
ATOM 1345 C CA . ALA A 1 171 ? 27.108 7.331 -15.004 1.00 95.19 171 ALA A CA 1
ATOM 1346 C C . ALA A 1 171 ? 26.011 6.284 -14.751 1.00 95.19 171 ALA A C 1
ATOM 1348 O O . ALA A 1 171 ? 25.642 6.041 -13.604 1.00 95.19 171 ALA A O 1
ATOM 1349 N N . CYS A 1 172 ? 25.533 5.611 -15.800 1.00 95.56 172 CYS A N 1
ATOM 1350 C CA . CYS A 1 172 ? 24.555 4.533 -15.681 1.00 95.56 172 CYS A CA 1
ATOM 1351 C C . CYS A 1 172 ? 25.135 3.333 -14.914 1.00 95.56 172 CYS A C 1
ATOM 1353 O O . CYS A 1 172 ? 24.486 2.813 -14.010 1.00 95.56 172 CYS A O 1
ATOM 1355 N N . GLY A 1 173 ? 26.385 2.952 -15.195 1.00 95.94 173 GLY A N 1
ATOM 1356 C CA . GLY A 1 173 ? 27.107 1.917 -14.455 1.00 95.94 173 GLY A CA 1
ATOM 1357 C C . GLY A 1 173 ? 27.286 2.259 -12.974 1.00 95.94 173 GLY A C 1
ATOM 1358 O O . GLY A 1 173 ? 27.034 1.413 -12.118 1.00 95.94 173 GLY A O 1
ATOM 1359 N N . ILE A 1 174 ? 27.635 3.510 -12.654 1.00 94.56 174 ILE A N 1
ATOM 1360 C CA . ILE A 1 174 ? 27.749 4.003 -11.273 1.00 94.56 174 ILE A CA 1
ATOM 1361 C C . ILE A 1 174 ? 26.389 3.964 -10.577 1.00 94.56 174 ILE A C 1
ATOM 1363 O O . ILE A 1 174 ? 26.301 3.469 -9.457 1.00 94.56 174 ILE A O 1
ATOM 1367 N N . LEU A 1 175 ? 25.322 4.436 -11.225 1.00 92.81 175 LEU A N 1
ATOM 1368 C CA . LEU A 1 175 ? 23.971 4.406 -10.659 1.00 92.81 175 LEU A CA 1
ATOM 1369 C C . LEU A 1 175 ? 23.476 2.973 -10.438 1.00 92.81 175 LEU A C 1
ATOM 1371 O O . LEU A 1 175 ? 22.872 2.689 -9.405 1.00 92.81 175 LEU A O 1
ATOM 1375 N N . LEU A 1 176 ? 23.762 2.053 -11.362 1.00 91.75 176 LEU A N 1
ATOM 1376 C CA . LEU A 1 176 ? 23.461 0.632 -11.196 1.00 91.75 176 LEU A CA 1
ATOM 1377 C C . LEU A 1 176 ? 24.253 0.028 -10.036 1.00 91.75 176 LEU A C 1
ATOM 1379 O O . LEU A 1 176 ? 23.671 -0.675 -9.215 1.00 91.75 176 LEU A O 1
ATOM 1383 N N . TRP A 1 177 ? 25.545 0.338 -9.921 1.00 90.44 177 TRP A N 1
ATOM 1384 C CA . TRP A 1 177 ? 26.386 -0.133 -8.822 1.00 90.44 177 TRP A CA 1
ATOM 1385 C C . TRP A 1 177 ? 25.933 0.424 -7.468 1.00 90.44 177 TRP A C 1
ATOM 1387 O O . TRP A 1 177 ? 25.822 -0.328 -6.501 1.00 90.44 177 TRP A O 1
ATOM 1397 N N . GLN A 1 178 ? 25.584 1.710 -7.400 1.00 89.50 178 GLN A N 1
ATOM 1398 C CA . GLN A 1 178 ? 25.024 2.339 -6.204 1.00 89.50 178 GLN A CA 1
ATOM 1399 C C . GLN A 1 178 ? 23.678 1.718 -5.826 1.00 89.50 178 GLN A C 1
ATOM 1401 O O . GLN A 1 178 ? 23.479 1.374 -4.665 1.00 89.50 178 GLN A O 1
ATOM 1406 N N . ASN A 1 179 ? 22.780 1.506 -6.791 1.00 84.19 179 ASN A N 1
ATOM 1407 C CA . ASN A 1 179 ? 21.489 0.851 -6.568 1.00 84.19 179 ASN A CA 1
ATOM 1408 C C . ASN A 1 179 ? 21.671 -0.600 -6.092 1.00 84.19 179 ASN A C 1
ATOM 1410 O O . ASN A 1 179 ? 21.028 -1.032 -5.139 1.00 84.19 179 ASN A O 1
ATOM 1414 N N . TYR A 1 180 ? 22.605 -1.342 -6.690 1.00 80.50 180 TYR A N 1
ATOM 1415 C CA . TYR A 1 180 ? 22.930 -2.702 -6.266 1.00 80.50 180 TYR A CA 1
ATOM 1416 C C . TYR A 1 180 ? 23.540 -2.731 -4.855 1.00 80.50 180 TYR A C 1
ATOM 1418 O O . TYR A 1 180 ? 23.170 -3.566 -4.031 1.00 80.50 180 TYR A O 1
ATOM 1426 N N . GLY A 1 181 ? 24.420 -1.779 -4.534 1.00 74.50 181 GLY A N 1
ATOM 1427 C CA . GLY A 1 181 ? 24.994 -1.610 -3.200 1.00 74.50 181 GLY A CA 1
ATOM 1428 C C . GLY A 1 181 ? 23.958 -1.219 -2.142 1.00 74.50 181 GLY A C 1
ATOM 1429 O O . GLY A 1 181 ? 23.997 -1.742 -1.031 1.00 74.50 181 GLY A O 1
ATOM 1430 N N . LEU A 1 182 ? 23.002 -0.353 -2.486 1.00 70.88 182 LEU A N 1
ATOM 1431 C CA . LEU A 1 182 ? 21.877 0.035 -1.626 1.00 70.88 182 LEU A CA 1
ATOM 1432 C C . LEU A 1 182 ? 20.955 -1.154 -1.338 1.00 70.88 182 LEU A C 1
ATOM 1434 O O . LEU A 1 182 ? 20.580 -1.366 -0.187 1.00 70.88 182 LEU A O 1
ATOM 1438 N N . ARG A 1 183 ? 20.651 -1.975 -2.352 1.00 65.62 183 ARG A N 1
ATOM 1439 C CA . ARG A 1 183 ? 19.881 -3.222 -2.196 1.00 65.62 183 ARG A CA 1
ATOM 1440 C C . ARG A 1 183 ? 20.594 -4.221 -1.291 1.00 65.62 183 ARG A C 1
ATOM 1442 O O . ARG A 1 183 ? 19.997 -4.751 -0.366 1.00 65.62 183 ARG A O 1
ATOM 1449 N N . LYS A 1 184 ? 21.901 -4.411 -1.487 1.00 63.84 184 LYS A N 1
ATOM 1450 C CA . LYS A 1 184 ? 22.697 -5.324 -0.655 1.00 63.84 184 LYS A CA 1
ATOM 1451 C C . LYS A 1 184 ? 22.806 -4.857 0.804 1.00 63.84 184 LYS A C 1
ATOM 1453 O O . LYS A 1 184 ? 22.875 -5.687 1.698 1.00 63.84 184 LYS A O 1
ATOM 1458 N N . LYS A 1 185 ? 22.802 -3.541 1.052 1.00 59.91 185 LYS A N 1
ATOM 1459 C CA . LYS A 1 185 ? 22.791 -2.955 2.408 1.00 59.91 185 LYS A CA 1
ATOM 1460 C C . LYS A 1 185 ? 21.414 -2.973 3.080 1.00 59.91 185 LYS A C 1
ATOM 1462 O O . LYS A 1 185 ? 21.348 -2.835 4.295 1.00 59.91 185 LYS A O 1
ATOM 1467 N N . THR A 1 186 ? 20.335 -3.104 2.311 1.00 58.62 186 THR A N 1
ATOM 1468 C CA . THR A 1 186 ? 18.955 -3.158 2.830 1.00 58.62 186 THR A CA 1
ATOM 1469 C C . THR A 1 186 ? 18.465 -4.581 3.071 1.00 58.62 186 THR A C 1
ATOM 1471 O O . THR A 1 186 ? 17.397 -4.767 3.650 1.00 58.62 186 THR A O 1
ATOM 1474 N N . ASP A 1 187 ? 19.260 -5.583 2.699 1.00 64.25 187 ASP A N 1
ATOM 1475 C CA . ASP A 1 187 ? 18.947 -6.986 2.923 1.00 64.25 187 ASP A CA 1
ATOM 1476 C C . ASP A 1 187 ? 19.279 -7.376 4.374 1.00 64.25 187 ASP A C 1
ATOM 1478 O O . ASP A 1 187 ? 20.287 -8.017 4.673 1.00 64.25 187 ASP A O 1
ATOM 1482 N N . LEU A 1 188 ? 18.426 -6.933 5.306 1.00 61.03 188 LEU A N 1
ATOM 1483 C CA . LEU A 1 188 ? 18.536 -7.169 6.756 1.00 61.03 188 LEU A CA 1
ATOM 1484 C C . LEU A 1 188 ? 18.662 -8.662 7.122 1.00 61.03 188 LEU A C 1
ATOM 1486 O O . LEU A 1 188 ? 19.063 -9.000 8.234 1.00 61.03 188 LEU A O 1
ATOM 1490 N N . TRP A 1 189 ? 18.320 -9.553 6.189 1.00 64.19 189 TRP A N 1
ATOM 1491 C CA . TRP A 1 189 ? 18.305 -11.003 6.359 1.00 64.19 189 TRP A CA 1
ATOM 1492 C C . TRP A 1 189 ? 19.502 -11.709 5.707 1.00 64.19 189 TRP A C 1
ATOM 1494 O O . TRP A 1 189 ? 19.615 -12.929 5.833 1.00 64.19 189 TRP A O 1
ATOM 1504 N N . ALA A 1 190 ? 20.418 -10.979 5.056 1.00 64.38 190 ALA A N 1
ATOM 1505 C CA . ALA A 1 190 ? 21.589 -11.556 4.387 1.00 64.38 190 ALA A CA 1
ATOM 1506 C C . ALA A 1 190 ? 22.508 -12.338 5.343 1.00 64.38 190 ALA A C 1
ATOM 1508 O O . ALA A 1 190 ? 23.132 -13.320 4.946 1.00 64.38 190 ALA A O 1
ATOM 1509 N N . GLU A 1 191 ? 22.553 -11.952 6.619 1.00 70.06 191 GLU A N 1
ATOM 1510 C CA . GLU A 1 191 ? 23.325 -12.647 7.659 1.00 70.06 191 GLU A CA 1
ATOM 1511 C C . GLU A 1 191 ? 22.605 -13.888 8.222 1.00 70.06 191 GLU A C 1
ATOM 1513 O O . GLU A 1 191 ? 23.160 -14.619 9.042 1.00 70.06 191 GLU A O 1
ATOM 1518 N N . ARG A 1 192 ? 21.358 -14.147 7.801 1.00 77.44 192 ARG A N 1
ATOM 1519 C CA . ARG A 1 192 ? 20.504 -15.225 8.318 1.00 77.44 192 ARG A CA 1
ATOM 1520 C C . ARG A 1 192 ? 19.773 -15.950 7.174 1.00 77.44 192 ARG A C 1
ATOM 1522 O O . ARG A 1 192 ? 18.559 -15.785 6.996 1.00 77.44 192 ARG A O 1
ATOM 1529 N N . PRO A 1 193 ? 20.478 -16.817 6.423 1.00 77.19 193 PRO A N 1
ATOM 1530 C CA . PRO A 1 193 ? 19.943 -17.443 5.211 1.00 77.19 193 PRO A CA 1
ATOM 1531 C C . PRO A 1 193 ? 18.695 -18.299 5.472 1.00 77.19 193 PRO A C 1
ATOM 1533 O O . PRO A 1 193 ? 17.780 -18.313 4.654 1.00 77.19 193 PRO A O 1
ATOM 1536 N N . ALA A 1 194 ? 18.604 -18.952 6.635 1.00 84.81 194 ALA A N 1
ATOM 1537 C CA . ALA A 1 1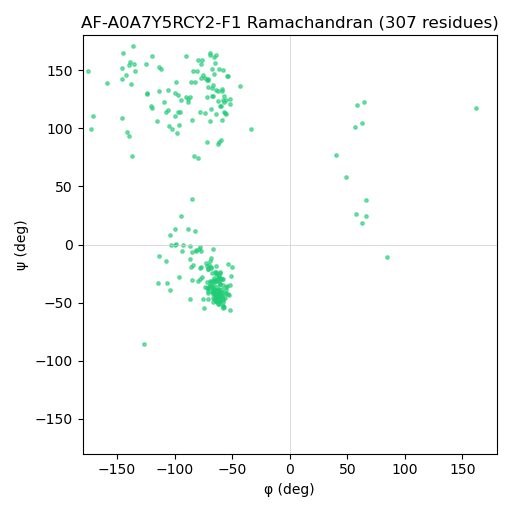94 ? 17.428 -19.741 7.006 1.00 84.81 194 ALA A CA 1
ATOM 1538 C C . ALA A 1 194 ? 16.168 -18.873 7.182 1.00 84.81 194 ALA A C 1
ATOM 1540 O O . ALA A 1 194 ? 15.097 -19.234 6.698 1.00 84.81 194 ALA A O 1
ATOM 1541 N N . THR A 1 195 ? 16.287 -17.706 7.826 1.00 81.06 195 THR A N 1
ATOM 1542 C CA . THR A 1 195 ? 15.148 -16.788 7.987 1.00 81.06 195 THR A CA 1
ATOM 1543 C C . THR A 1 195 ? 14.745 -16.150 6.663 1.00 81.06 195 THR A C 1
ATOM 1545 O O . THR A 1 195 ? 13.555 -16.028 6.397 1.00 81.06 195 THR A O 1
ATOM 1548 N N . ALA A 1 196 ? 15.712 -15.811 5.804 1.00 79.31 196 ALA A N 1
ATOM 1549 C CA . ALA A 1 196 ? 15.428 -15.291 4.470 1.00 79.31 196 ALA A CA 1
ATOM 1550 C C . ALA A 1 196 ? 14.671 -16.323 3.617 1.00 79.31 196 ALA A C 1
ATOM 1552 O O . ALA A 1 196 ? 13.654 -15.996 3.006 1.00 79.31 196 ALA A O 1
ATOM 1553 N N . ALA A 1 197 ? 15.120 -17.583 3.627 1.00 83.31 197 ALA A N 1
ATOM 1554 C CA . ALA A 1 197 ? 14.460 -18.677 2.920 1.00 83.31 197 ALA A CA 1
ATOM 1555 C C . ALA A 1 197 ? 13.032 -18.913 3.431 1.00 83.31 197 ALA A C 1
ATOM 1557 O O . ALA A 1 197 ? 12.109 -19.018 2.625 1.00 83.31 197 ALA A O 1
ATOM 1558 N N . PHE A 1 198 ? 12.836 -18.928 4.754 1.00 86.88 198 PHE A N 1
ATOM 1559 C CA . PHE A 1 198 ? 11.508 -19.038 5.356 1.00 86.88 198 PHE A CA 1
ATOM 1560 C C . PHE A 1 198 ? 10.580 -17.911 4.892 1.00 86.88 198 PHE A C 1
ATOM 1562 O O . PHE A 1 198 ? 9.509 -18.191 4.362 1.00 86.88 198 PHE A O 1
ATOM 1569 N N . TRP A 1 199 ? 10.992 -16.648 5.042 1.00 83.25 199 TRP A N 1
ATOM 1570 C CA . TRP A 1 199 ? 10.154 -15.504 4.675 1.00 83.25 199 TRP A CA 1
ATOM 1571 C C . TRP A 1 199 ? 9.865 -15.442 3.177 1.00 83.25 199 TRP A C 1
ATOM 1573 O O . TRP A 1 199 ? 8.778 -15.028 2.782 1.00 83.25 199 TRP A O 1
ATOM 1583 N N . THR A 1 200 ? 10.801 -15.910 2.351 1.00 81.69 200 THR A N 1
ATOM 1584 C CA . THR A 1 200 ? 10.601 -16.049 0.904 1.00 81.69 200 THR A CA 1
ATOM 1585 C C . THR A 1 200 ? 9.554 -17.104 0.582 1.00 81.69 200 THR A C 1
ATOM 1587 O O . THR A 1 200 ? 8.615 -16.818 -0.156 1.00 81.69 200 THR A O 1
ATOM 1590 N N . ALA A 1 201 ? 9.669 -18.295 1.170 1.00 86.94 201 ALA A N 1
ATOM 1591 C CA . ALA A 1 201 ? 8.689 -19.359 0.981 1.00 86.94 201 ALA A CA 1
ATOM 1592 C C . ALA A 1 201 ? 7.303 -18.951 1.503 1.00 86.94 201 ALA A C 1
ATOM 1594 O O . ALA A 1 201 ? 6.303 -19.151 0.819 1.00 86.94 201 ALA A O 1
ATOM 1595 N N . PHE A 1 202 ? 7.252 -18.317 2.678 1.00 88.19 202 P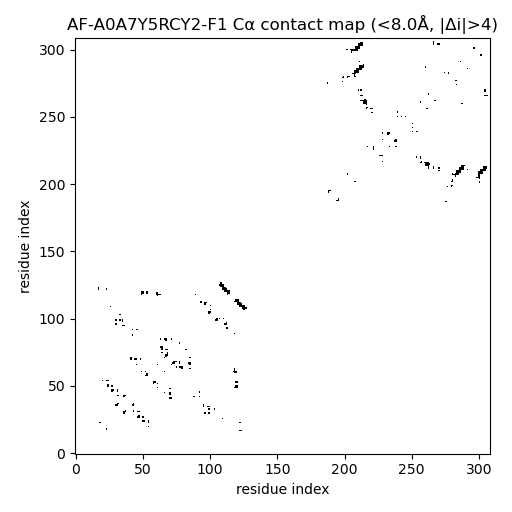HE A N 1
ATOM 1596 C CA . PHE A 1 202 ? 6.028 -17.780 3.260 1.00 88.19 202 PHE A CA 1
ATOM 1597 C C . PHE A 1 202 ? 5.376 -16.768 2.315 1.00 88.19 202 PHE A C 1
ATOM 1599 O O . PHE A 1 202 ? 4.240 -16.970 1.907 1.00 88.19 202 PHE A O 1
ATOM 1606 N N . ALA A 1 203 ? 6.102 -15.732 1.882 1.00 83.12 203 ALA A N 1
ATOM 1607 C CA . ALA A 1 203 ? 5.570 -14.686 1.007 1.00 83.12 203 ALA A CA 1
ATOM 1608 C C . ALA A 1 203 ? 5.096 -15.196 -0.366 1.00 83.12 203 ALA A C 1
ATOM 1610 O O . ALA A 1 203 ? 4.231 -14.572 -0.972 1.00 83.12 203 ALA A O 1
ATOM 1611 N N . GLN A 1 204 ? 5.645 -16.309 -0.858 1.00 84.44 204 GLN A N 1
ATOM 1612 C CA . GLN A 1 204 ? 5.232 -16.929 -2.122 1.00 84.44 204 GLN A CA 1
ATOM 1613 C C . GLN A 1 204 ? 4.008 -17.846 -1.984 1.00 84.44 204 GLN A C 1
ATOM 1615 O O . GLN A 1 204 ? 3.371 -18.146 -2.993 1.00 84.44 204 GLN A O 1
ATOM 1620 N N . ALA A 1 205 ? 3.668 -18.288 -0.769 1.00 87.56 205 ALA A N 1
ATOM 1621 C CA . ALA A 1 205 ? 2.568 -19.223 -0.534 1.00 87.56 205 ALA A CA 1
ATOM 1622 C C . ALA A 1 205 ? 1.178 -18.625 -0.822 1.00 87.56 205 ALA A C 1
ATOM 1624 O O . ALA A 1 205 ? 0.251 -19.370 -1.136 1.00 87.56 205 ALA A O 1
ATOM 1625 N N . ALA A 1 206 ? 1.035 -17.298 -0.748 1.00 86.56 206 ALA A N 1
ATOM 1626 C CA . ALA A 1 206 ? -0.218 -16.594 -0.993 1.00 86.56 206 ALA A CA 1
ATOM 1627 C C . ALA A 1 206 ? 0.021 -15.297 -1.787 1.00 86.56 206 ALA A C 1
ATOM 1629 O O . ALA A 1 206 ? 1.104 -14.712 -1.719 1.00 86.56 206 ALA A O 1
ATOM 1630 N N . PRO A 1 207 ? -0.982 -14.805 -2.537 1.00 84.38 207 PRO A N 1
ATOM 1631 C CA . PRO A 1 207 ? -0.841 -13.593 -3.346 1.00 84.38 207 PRO A CA 1
ATOM 1632 C C . PRO A 1 207 ? -0.730 -12.301 -2.520 1.00 84.38 207 PRO A C 1
ATOM 1634 O O . PRO A 1 207 ? -0.327 -11.269 -3.067 1.00 84.38 207 PRO A O 1
ATOM 1637 N N . GLN A 1 208 ? -1.118 -12.337 -1.243 1.00 89.56 208 GLN A N 1
ATOM 1638 C CA . GLN A 1 208 ? -1.121 -11.199 -0.332 1.00 89.56 208 GLN A CA 1
ATOM 1639 C C . GLN A 1 208 ? -0.699 -11.636 1.074 1.00 89.56 208 GLN A C 1
ATOM 1641 O O . GLN A 1 208 ? -1.012 -12.745 1.509 1.00 89.56 208 GLN A O 1
ATOM 1646 N N . THR A 1 209 ? -0.003 -10.737 1.774 1.00 91.00 209 THR A N 1
ATOM 1647 C CA . THR A 1 209 ? 0.353 -10.890 3.186 1.00 91.00 209 THR A CA 1
ATOM 1648 C C . THR A 1 209 ? -0.255 -9.755 4.002 1.00 91.00 209 THR A C 1
ATOM 1650 O O . THR A 1 209 ? 0.093 -8.586 3.813 1.00 91.00 209 THR A O 1
ATOM 1653 N N . ASP A 1 210 ? -1.135 -10.105 4.932 1.00 92.19 210 ASP A N 1
ATOM 1654 C CA . ASP A 1 210 ? -1.757 -9.192 5.879 1.00 92.19 210 ASP A CA 1
ATOM 1655 C C . ASP A 1 210 ? -0.972 -9.176 7.196 1.00 92.19 210 ASP A C 1
ATOM 1657 O O . ASP A 1 210 ? -0.778 -10.203 7.847 1.00 92.19 210 ASP A O 1
ATOM 1661 N N . ILE A 1 211 ? -0.538 -7.990 7.613 1.00 92.44 211 ILE A N 1
ATOM 1662 C CA . ILE A 1 211 ? -0.006 -7.732 8.949 1.00 92.44 211 ILE A CA 1
ATOM 1663 C C . ILE A 1 211 ? -1.145 -7.159 9.787 1.00 92.44 211 ILE A C 1
ATOM 1665 O O . ILE A 1 211 ? -1.626 -6.052 9.525 1.00 92.44 211 ILE A O 1
ATOM 1669 N N . VAL A 1 212 ? -1.560 -7.909 10.801 1.00 93.88 212 VAL A N 1
ATOM 1670 C CA . VAL A 1 212 ? -2.647 -7.533 11.701 1.00 93.88 212 VAL A CA 1
ATOM 1671 C C . VAL A 1 212 ? -2.056 -6.962 12.985 1.00 93.88 212 VAL A C 1
ATOM 1673 O O . VAL A 1 212 ? -1.445 -7.679 13.780 1.00 93.88 212 VAL A O 1
ATOM 1676 N N . LEU A 1 213 ? -2.236 -5.657 13.167 1.00 93.69 213 LEU A N 1
ATOM 1677 C CA . LEU A 1 213 ? -1.874 -4.926 14.374 1.00 93.69 213 LEU A CA 1
ATOM 1678 C C . LEU A 1 213 ? -2.898 -5.185 15.481 1.00 93.69 213 LEU A C 1
ATOM 1680 O O . LEU A 1 213 ? -4.100 -5.240 15.194 1.00 93.69 213 LEU A O 1
ATOM 1684 N N . PRO A 1 214 ? -2.464 -5.284 16.744 1.00 91.69 214 PRO A N 1
ATOM 1685 C CA . PRO A 1 214 ? -3.385 -5.361 17.861 1.00 91.69 214 PRO A CA 1
ATOM 1686 C C . PRO A 1 214 ? -4.102 -4.022 18.057 1.00 91.69 214 PRO A C 1
ATOM 1688 O O . PRO A 1 214 ? -3.696 -2.979 17.545 1.00 91.69 214 PRO A O 1
ATOM 1691 N N . ASP A 1 215 ? -5.196 -4.070 18.806 1.00 91.12 215 ASP A N 1
ATOM 1692 C CA . ASP A 1 215 ? -6.026 -2.910 19.101 1.00 91.12 215 ASP A CA 1
ATOM 1693 C C . ASP A 1 215 ? -5.745 -2.407 20.522 1.00 91.12 215 ASP A C 1
ATOM 1695 O O . ASP A 1 215 ? -6.253 -2.957 21.502 1.00 91.12 215 ASP A O 1
ATOM 1699 N N . ALA A 1 216 ? -4.928 -1.358 20.647 1.00 91.06 216 ALA A N 1
ATOM 1700 C CA . ALA A 1 216 ? -4.574 -0.799 21.951 1.00 91.06 216 ALA A CA 1
ATOM 1701 C C . ALA A 1 216 ? -5.738 -0.030 22.602 1.00 91.06 216 ALA A C 1
ATOM 1703 O O . ALA A 1 216 ? -5.721 0.186 23.817 1.00 91.06 216 ALA A O 1
ATOM 1704 N N . SER A 1 217 ? -6.779 0.334 21.837 1.00 90.12 217 SER A N 1
ATOM 1705 C CA . SER A 1 217 ? -7.997 0.932 22.396 1.00 90.12 217 SER A CA 1
ATOM 1706 C C . SER A 1 217 ? -8.693 -0.033 23.361 1.00 90.12 217 SER A C 1
ATOM 1708 O O . SER A 1 217 ? -9.309 0.418 24.324 1.00 90.12 217 SER A O 1
ATOM 1710 N N . VAL A 1 218 ? -8.551 -1.351 23.158 1.00 89.12 218 VAL A N 1
ATOM 1711 C CA . VAL A 1 218 ? -9.107 -2.364 24.068 1.00 89.12 218 VAL A CA 1
ATOM 1712 C C . VAL A 1 218 ? -8.483 -2.246 25.452 1.00 89.12 218 VAL A C 1
ATOM 1714 O O . VAL A 1 218 ? -9.220 -2.112 26.425 1.00 89.12 218 VAL A O 1
ATOM 1717 N N . SER A 1 219 ? -7.153 -2.220 25.551 1.00 87.75 219 SER A N 1
ATOM 1718 C CA . SER A 1 219 ? -6.455 -2.113 26.839 1.00 87.75 219 SER A CA 1
ATOM 1719 C C . SER A 1 219 ? -6.829 -0.829 27.585 1.00 87.75 219 SER A C 1
ATOM 1721 O O . SER A 1 219 ? -7.146 -0.877 28.770 1.00 87.75 219 SER A O 1
ATOM 1723 N N . MET A 1 220 ? -6.890 0.303 26.873 1.00 86.38 220 MET A N 1
ATOM 1724 C CA . MET A 1 220 ? -7.330 1.579 27.451 1.00 86.38 220 MET A CA 1
ATOM 1725 C C . MET A 1 220 ? -8.787 1.507 27.941 1.00 86.38 220 MET A C 1
ATOM 1727 O O . MET A 1 220 ? -9.124 2.017 29.008 1.00 86.38 220 MET A O 1
ATOM 1731 N N . SER A 1 221 ? -9.666 0.835 27.191 1.00 86.00 221 SER A N 1
ATOM 1732 C CA . SER A 1 221 ? -11.067 0.669 27.587 1.00 86.00 221 SER A CA 1
ATOM 1733 C C . SER A 1 221 ? -11.244 -0.226 28.819 1.00 86.00 221 SER A C 1
ATOM 1735 O O . SER A 1 221 ? -12.112 0.050 29.647 1.00 86.00 221 SER A O 1
ATOM 1737 N N . GLU A 1 222 ? -10.423 -1.271 28.965 1.00 87.25 222 GLU A N 1
ATOM 1738 C CA . GLU A 1 222 ? -10.421 -2.151 30.139 1.00 87.25 222 GLU A CA 1
ATOM 1739 C C . GLU A 1 222 ? -9.988 -1.388 31.392 1.00 87.25 222 GLU A C 1
ATOM 1741 O O . GLU A 1 222 ? -10.629 -1.520 32.436 1.00 87.25 222 GLU A O 1
ATOM 1746 N N . GLU A 1 223 ? -8.959 -0.544 31.274 1.00 86.12 223 GLU A N 1
ATOM 1747 C CA . GLU A 1 223 ? -8.475 0.320 32.354 1.00 86.12 223 GLU A CA 1
ATOM 1748 C C . GLU A 1 223 ? -9.549 1.324 32.794 1.00 86.12 223 GLU A C 1
ATOM 1750 O O . GLU A 1 223 ? -9.855 1.428 33.982 1.00 86.12 223 GLU A O 1
ATOM 1755 N N . MET A 1 224 ? -10.210 1.993 31.843 1.00 82.12 224 MET A N 1
ATOM 1756 C CA . MET A 1 224 ? -11.288 2.942 32.146 1.00 82.12 224 MET A CA 1
ATOM 1757 C C . MET A 1 224 ? -12.528 2.287 32.764 1.00 82.12 224 MET A C 1
ATOM 1759 O O . MET A 1 224 ? -13.208 2.898 33.591 1.00 82.12 224 MET A O 1
ATOM 1763 N N . ARG A 1 225 ? -12.854 1.057 32.351 1.00 82.12 225 ARG A N 1
ATOM 1764 C CA . ARG A 1 225 ? -14.018 0.312 32.857 1.00 82.12 225 ARG A CA 1
ATOM 1765 C C . ARG A 1 225 ? -13.728 -0.460 34.143 1.00 82.12 225 ARG A C 1
ATOM 1767 O O . ARG A 1 225 ? -14.674 -0.864 34.817 1.00 82.12 225 ARG A O 1
ATOM 1774 N N . GLY A 1 226 ? -12.460 -0.727 34.450 1.00 84.81 226 GLY A N 1
ATOM 1775 C CA . GLY A 1 226 ? -12.049 -1.597 35.554 1.00 84.81 226 GLY A CA 1
ATOM 1776 C C . GLY A 1 226 ? -12.507 -3.055 35.405 1.00 84.81 226 GLY A C 1
ATOM 1777 O O . GLY A 1 226 ? -12.569 -3.782 36.395 1.00 84.81 226 GLY A O 1
ATOM 1778 N N . LYS A 1 227 ? -12.879 -3.488 34.192 1.00 85.00 227 LYS A N 1
ATOM 1779 C CA . LYS A 1 227 ? -13.337 -4.853 33.884 1.00 85.00 227 LYS A CA 1
ATOM 1780 C C . LYS A 1 227 ? -12.703 -5.310 32.562 1.00 85.00 227 LYS A C 1
ATOM 1782 O O . LYS A 1 227 ? -12.674 -4.510 31.625 1.00 85.00 227 LYS A O 1
ATOM 1787 N N . PRO A 1 228 ? -12.242 -6.570 32.458 1.00 86.38 228 PRO A N 1
ATOM 1788 C CA . PRO A 1 228 ? -11.689 -7.099 31.215 1.00 86.38 228 PRO A CA 1
ATOM 1789 C C . PRO A 1 228 ? -12.765 -7.184 30.125 1.00 86.38 228 PRO A C 1
ATOM 1791 O O . PRO A 1 228 ? -13.933 -7.459 30.416 1.00 86.38 228 PRO A O 1
ATOM 1794 N N . LEU A 1 229 ? -12.368 -6.976 28.869 1.00 86.50 229 LEU A N 1
ATOM 1795 C CA . LEU A 1 229 ? -13.247 -7.093 27.713 1.00 86.50 229 LEU A CA 1
ATOM 1796 C C . LEU A 1 229 ? -13.203 -8.531 27.191 1.00 86.50 229 LEU A C 1
ATOM 1798 O O . LEU A 1 229 ? -12.132 -9.078 26.920 1.00 86.50 229 LEU A O 1
ATOM 1802 N N . THR A 1 230 ? -14.369 -9.160 27.042 1.00 88.75 230 THR A N 1
ATOM 1803 C CA . THR A 1 230 ? -14.437 -10.509 26.473 1.00 88.75 230 THR A CA 1
ATOM 1804 C C . THR A 1 230 ? -14.270 -10.467 24.954 1.00 88.75 230 THR A C 1
ATOM 1806 O O . THR A 1 230 ? -14.586 -9.468 24.305 1.00 88.75 230 THR A O 1
ATOM 1809 N N . LEU A 1 231 ? -13.805 -11.572 24.364 1.00 87.50 231 LEU A N 1
ATOM 1810 C CA . LEU A 1 231 ? -13.699 -11.680 22.907 1.00 87.50 231 LEU A CA 1
ATOM 1811 C C . LEU A 1 231 ? -15.063 -11.492 22.228 1.00 87.50 231 LEU A C 1
ATOM 1813 O O . LEU A 1 231 ? -15.144 -10.806 21.217 1.00 87.50 231 LEU A O 1
ATOM 1817 N N . SER A 1 232 ? -16.129 -12.059 22.796 1.00 88.62 232 SER A N 1
ATOM 1818 C CA . SER A 1 232 ? -17.487 -11.910 22.267 1.00 88.62 232 SER A CA 1
ATOM 1819 C C . SER A 1 232 ? -17.928 -10.447 22.279 1.00 88.62 232 SER A C 1
ATOM 1821 O O . SER A 1 232 ? -18.369 -9.936 21.256 1.00 88.62 232 SER A O 1
ATOM 1823 N N . ASP A 1 233 ? -17.709 -9.732 23.390 1.00 86.62 233 ASP A N 1
ATOM 1824 C CA . ASP A 1 233 ? -18.036 -8.303 23.468 1.00 86.62 233 ASP A CA 1
ATOM 1825 C C . ASP A 1 233 ? -17.239 -7.467 22.453 1.00 86.62 233 ASP A C 1
ATOM 1827 O O . ASP A 1 233 ? -17.739 -6.458 21.950 1.00 86.62 233 ASP A O 1
ATOM 1831 N N . TYR A 1 234 ? -16.007 -7.878 22.143 1.00 86.94 234 TYR A N 1
ATOM 1832 C CA . TYR A 1 234 ? -15.181 -7.253 21.115 1.00 86.94 234 TYR A CA 1
ATOM 1833 C C . TYR A 1 234 ? -15.694 -7.525 19.693 1.00 86.94 234 TYR A C 1
ATOM 1835 O O . TYR A 1 234 ? -15.830 -6.596 18.896 1.00 86.94 234 TYR A O 1
ATOM 1843 N N . LEU A 1 235 ? -16.027 -8.773 19.367 1.00 86.44 235 LEU A N 1
ATOM 1844 C CA . LEU A 1 235 ? -16.534 -9.140 18.041 1.00 86.44 235 LEU A CA 1
ATOM 1845 C C . LEU A 1 235 ? -17.901 -8.507 17.755 1.00 86.44 235 LEU A C 1
ATOM 1847 O O . LEU A 1 235 ? -18.108 -7.959 16.673 1.00 86.44 235 LEU A O 1
ATOM 1851 N N . ASP A 1 236 ? -18.783 -8.489 18.753 1.00 86.31 236 ASP A N 1
ATOM 1852 C CA . ASP A 1 236 ? -20.126 -7.910 18.651 1.00 86.31 236 ASP A CA 1
ATOM 1853 C C . ASP A 1 236 ? -20.127 -6.373 18.743 1.00 86.31 236 ASP A C 1
ATOM 1855 O O . ASP A 1 236 ? -21.174 -5.737 18.646 1.00 86.31 236 ASP A O 1
ATOM 1859 N N . ARG A 1 237 ? -18.956 -5.748 18.946 1.00 83.06 237 ARG A N 1
ATOM 1860 C CA . ARG A 1 237 ? -18.796 -4.297 19.172 1.00 83.06 237 ARG A CA 1
ATOM 1861 C C . ARG A 1 237 ? -19.590 -3.763 20.371 1.00 83.06 237 ARG A C 1
ATOM 1863 O O . ARG A 1 237 ? -19.881 -2.569 20.477 1.00 83.06 237 ARG A O 1
ATOM 1870 N N . ASN A 1 238 ? -19.866 -4.631 21.339 1.00 79.88 238 ASN A N 1
ATOM 1871 C CA . ASN A 1 238 ? -20.582 -4.298 22.568 1.00 79.88 238 ASN A CA 1
ATOM 1872 C C . ASN A 1 238 ? -19.778 -3.385 23.508 1.00 79.88 238 ASN A C 1
ATOM 1874 O O . ASN A 1 238 ? -20.350 -2.830 24.446 1.00 79.88 238 ASN A O 1
ATOM 1878 N N . TYR A 1 239 ? -18.481 -3.174 23.261 1.00 76.88 239 TYR A N 1
ATOM 1879 C CA . TYR A 1 239 ? -17.670 -2.192 23.992 1.00 76.88 239 TYR A CA 1
ATOM 1880 C C . TYR A 1 239 ? -18.120 -0.737 23.780 1.00 76.88 239 TYR A C 1
ATOM 1882 O O . TYR A 1 239 ? -17.877 0.082 24.663 1.00 76.88 239 TYR A O 1
ATOM 1890 N N . ILE A 1 240 ? -18.803 -0.427 22.668 1.00 71.94 240 ILE A N 1
ATOM 1891 C CA . ILE A 1 240 ? -19.418 0.892 22.414 1.00 71.94 240 ILE A CA 1
ATOM 1892 C C . ILE A 1 240 ? -20.833 0.936 23.014 1.00 71.94 240 ILE A C 1
ATOM 1894 O O . ILE A 1 240 ? -21.203 1.872 23.726 1.00 71.94 240 ILE A O 1
ATOM 1898 N N . HIS A 1 241 ? -21.623 -0.110 22.752 1.00 65.00 241 HIS A N 1
ATOM 1899 C CA . HIS A 1 241 ? -23.067 -0.106 22.997 1.00 65.00 241 HIS A CA 1
ATOM 1900 C C . HIS A 1 241 ? -23.479 -0.476 24.432 1.00 65.00 241 HIS A C 1
ATOM 1902 O O . HIS A 1 241 ? -24.450 0.081 24.931 1.00 65.00 241 HIS A O 1
ATOM 1908 N N . ARG A 1 242 ? -22.731 -1.324 25.160 1.00 61.91 242 ARG A N 1
ATOM 1909 C CA . ARG A 1 242 ? -23.012 -1.647 26.583 1.00 61.91 242 ARG A CA 1
ATOM 1910 C C . ARG A 1 242 ? -22.408 -0.625 27.552 1.00 61.91 242 ARG A C 1
ATOM 1912 O O . ARG A 1 242 ? -21.888 -0.978 28.607 1.00 61.91 242 ARG A O 1
ATOM 1919 N N . SER A 1 243 ? -22.461 0.651 27.186 1.00 58.06 243 SER A N 1
ATOM 1920 C CA . SER A 1 243 ? -22.025 1.787 28.007 1.00 58.06 243 SER A CA 1
ATOM 1921 C C . SER A 1 243 ? -23.145 2.324 28.911 1.00 58.06 243 SER A C 1
ATOM 1923 O O . SER A 1 243 ? -23.032 3.418 29.460 1.00 58.06 243 SER A O 1
ATOM 1925 N N . GLU A 1 244 ? -24.246 1.583 29.068 1.00 58.06 244 GLU A N 1
ATOM 1926 C CA . GLU A 1 244 ? -25.412 1.978 29.874 1.00 58.06 244 GLU A CA 1
ATOM 1927 C C . GLU A 1 244 ? -25.082 2.136 31.369 1.00 58.06 244 GLU A C 1
ATOM 1929 O O . GLU A 1 244 ? -25.700 2.947 32.050 1.00 58.06 244 GLU A O 1
ATOM 1934 N N . GLU A 1 245 ? -24.045 1.451 31.866 1.00 68.62 245 GLU A N 1
ATOM 1935 C CA . GLU A 1 245 ? -23.538 1.601 33.241 1.00 68.62 245 GLU A CA 1
ATOM 1936 C C . GLU A 1 245 ? -22.654 2.854 33.436 1.00 68.62 245 GLU A C 1
ATOM 1938 O O . GLU A 1 245 ? -22.190 3.120 34.545 1.00 68.62 245 GLU A O 1
ATOM 1943 N N . MET A 1 246 ? -22.372 3.620 32.374 1.00 73.44 246 MET A N 1
ATOM 1944 C CA . MET A 1 246 ? -21.391 4.711 32.382 1.00 73.44 246 MET A CA 1
ATOM 1945 C C . MET A 1 246 ? -22.038 6.092 32.237 1.00 73.44 246 MET A C 1
ATOM 1947 O O . MET A 1 246 ? -23.075 6.262 31.588 1.00 73.44 246 MET A O 1
ATOM 1951 N N . THR A 1 247 ? -21.386 7.107 32.816 1.00 84.88 247 THR A N 1
ATOM 1952 C CA . THR A 1 247 ? -21.783 8.509 32.635 1.00 84.88 247 THR A CA 1
ATOM 1953 C C . THR A 1 247 ? -21.687 8.910 31.154 1.00 84.88 247 THR A C 1
ATOM 1955 O O . THR A 1 247 ? -20.855 8.357 30.426 1.00 84.88 247 THR A O 1
ATOM 1958 N N . PRO A 1 248 ? -22.507 9.868 30.679 1.00 84.94 248 PRO A N 1
ATOM 1959 C CA . PRO A 1 248 ? -22.478 10.318 29.284 1.00 84.94 248 PRO A CA 1
ATOM 1960 C C . PRO A 1 248 ? -21.093 10.786 28.820 1.00 84.94 248 PRO A C 1
ATOM 1962 O O . PRO A 1 248 ? -20.680 10.454 27.715 1.00 84.94 248 PRO A O 1
ATOM 1965 N N . GLU A 1 249 ? -20.355 11.483 29.688 1.00 86.56 249 GLU A N 1
ATOM 1966 C CA . GLU A 1 249 ? -18.991 11.958 29.415 1.00 86.56 249 GLU A CA 1
ATOM 1967 C C . GLU A 1 249 ? -18.033 10.787 29.163 1.00 86.56 249 GLU A C 1
ATOM 1969 O O . GLU A 1 249 ? -17.367 10.737 28.135 1.00 86.56 249 GLU A O 1
ATOM 1974 N N . ARG A 1 250 ? -18.043 9.765 30.030 1.00 82.94 250 ARG A N 1
ATOM 1975 C CA . ARG A 1 250 ? -17.180 8.585 29.856 1.00 82.94 250 ARG A CA 1
ATOM 1976 C C . ARG A 1 250 ? -17.531 7.763 28.619 1.00 82.94 250 ARG A C 1
ATOM 1978 O O . ARG A 1 250 ? -16.656 7.122 28.041 1.00 82.94 250 ARG A O 1
ATOM 1985 N N . ARG A 1 251 ? -18.805 7.748 28.215 1.00 83.62 251 ARG A N 1
ATOM 1986 C CA . ARG A 1 251 ? -19.225 7.119 26.955 1.00 83.62 251 ARG A CA 1
ATOM 1987 C C . ARG A 1 251 ? -18.604 7.841 25.762 1.00 83.62 251 ARG A C 1
ATOM 1989 O O . ARG A 1 251 ? -18.039 7.184 24.893 1.00 83.62 251 ARG A O 1
ATOM 1996 N N . GLN A 1 252 ? -18.658 9.171 25.758 1.00 85.94 252 GLN A N 1
ATOM 1997 C CA . GLN A 1 252 ? -18.033 9.993 24.725 1.00 85.94 252 GLN A CA 1
ATOM 1998 C C . GLN A 1 252 ? -16.505 9.811 24.691 1.00 85.94 252 GLN A C 1
ATOM 2000 O O . GLN A 1 252 ? -15.919 9.722 23.609 1.00 85.94 252 GLN A O 1
ATOM 2005 N N . ASP 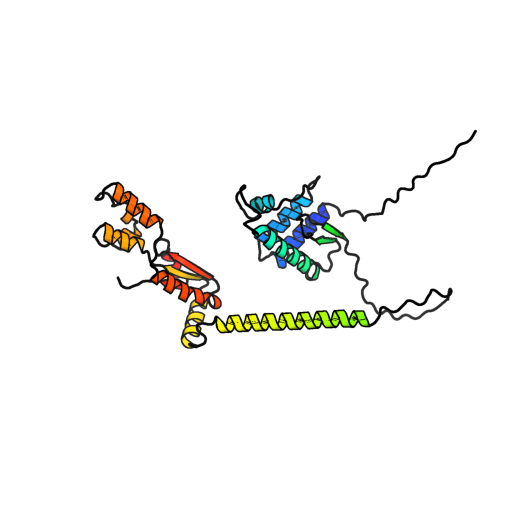A 1 253 ? -15.857 9.687 25.852 1.00 86.56 253 ASP A N 1
ATOM 2006 C CA . ASP A 1 253 ? -14.420 9.400 25.937 1.00 86.56 253 ASP A CA 1
ATOM 2007 C C . ASP A 1 253 ? -14.077 8.038 25.318 1.00 86.56 253 ASP A C 1
ATOM 2009 O O . ASP A 1 253 ? -13.148 7.934 24.514 1.00 86.56 253 ASP A O 1
ATOM 2013 N N . LEU A 1 254 ? -14.855 6.992 25.621 1.00 85.38 254 LEU A N 1
ATOM 2014 C CA . LEU A 1 254 ? -14.673 5.668 25.020 1.00 85.38 254 LEU A CA 1
ATOM 2015 C C . LEU A 1 254 ? -14.866 5.695 23.502 1.00 85.38 254 LEU A C 1
ATOM 2017 O O . LEU A 1 254 ? -14.027 5.168 22.772 1.00 85.38 254 LEU A O 1
ATOM 2021 N N . GLU A 1 255 ? -15.929 6.329 23.009 1.00 85.06 255 GLU A N 1
ATOM 2022 C CA . GLU A 1 255 ? -16.145 6.499 21.567 1.00 85.06 255 GLU A CA 1
ATOM 2023 C C . GLU A 1 255 ? -14.954 7.200 20.909 1.00 85.06 255 GLU A C 1
ATOM 2025 O O . GLU A 1 255 ? -14.470 6.771 19.858 1.00 85.06 255 GLU A O 1
ATOM 2030 N N . THR A 1 256 ? -14.420 8.229 21.567 1.00 87.25 256 THR A N 1
ATOM 2031 C CA . THR A 1 256 ? -13.225 8.940 21.117 1.00 87.25 256 THR A CA 1
ATOM 2032 C C . THR A 1 256 ? -12.025 7.991 21.046 1.00 87.25 256 THR A C 1
ATOM 2034 O O . THR A 1 256 ? -11.382 7.908 20.002 1.00 87.25 256 THR A O 1
ATOM 2037 N N . ILE A 1 257 ? -11.751 7.209 22.091 1.00 87.06 257 ILE A N 1
ATOM 2038 C CA . ILE A 1 257 ? -10.630 6.251 22.148 1.00 87.06 257 ILE A CA 1
ATOM 2039 C C . ILE A 1 257 ? -10.704 5.202 21.041 1.00 87.06 257 ILE A C 1
ATOM 2041 O O . ILE A 1 257 ? -9.691 4.893 20.404 1.00 87.06 257 ILE A O 1
ATOM 2045 N N . PHE A 1 258 ? -11.890 4.645 20.793 1.00 87.25 258 PHE A N 1
ATOM 2046 C CA . PHE A 1 258 ? -12.065 3.663 19.730 1.00 87.25 258 PHE A CA 1
ATOM 2047 C C . PHE A 1 258 ? -11.940 4.322 18.345 1.00 87.25 258 PHE A C 1
ATOM 2049 O O . PHE A 1 258 ? -11.318 3.732 17.463 1.00 87.25 258 PHE A O 1
ATOM 2056 N N . ASN A 1 259 ? -12.392 5.562 18.149 1.00 87.50 259 ASN A N 1
ATOM 2057 C CA . ASN A 1 259 ? -12.227 6.274 16.875 1.00 87.50 259 ASN A CA 1
ATOM 2058 C C . ASN A 1 259 ? -10.770 6.652 16.543 1.00 87.50 259 ASN A C 1
ATOM 2060 O O . ASN A 1 259 ? -10.450 6.860 15.373 1.00 87.50 259 ASN A O 1
ATOM 2064 N N . HIS A 1 260 ? -9.873 6.696 17.532 1.00 88.44 260 HIS A N 1
ATOM 2065 C CA . HIS A 1 260 ? -8.459 7.025 17.317 1.00 88.44 260 HIS A CA 1
ATOM 2066 C C . HIS A 1 260 ? -7.594 5.854 16.817 1.00 88.44 260 HIS A C 1
ATOM 2068 O O . HIS A 1 260 ? -6.437 6.087 16.478 1.00 88.44 260 HIS A O 1
ATOM 2074 N N . ASN A 1 261 ? -8.126 4.623 16.726 1.00 88.69 261 ASN A N 1
ATOM 2075 C CA . ASN A 1 261 ? -7.407 3.438 16.218 1.00 88.69 261 ASN A CA 1
ATOM 2076 C C . ASN A 1 261 ? -6.011 3.263 16.849 1.00 88.69 261 ASN A C 1
ATOM 2078 O O . ASN A 1 261 ? -4.990 3.264 16.158 1.00 88.69 261 ASN A O 1
ATOM 2082 N N . LEU A 1 262 ? -5.969 3.160 18.177 1.00 90.19 262 LEU A N 1
ATOM 2083 C CA . LEU A 1 262 ? -4.718 3.180 18.926 1.00 90.19 262 LEU A CA 1
ATOM 2084 C C . LEU A 1 262 ? -3.909 1.892 18.720 1.00 90.19 262 LEU A C 1
ATOM 2086 O O . LEU A 1 262 ? -4.449 0.786 18.728 1.00 90.19 262 LEU A O 1
ATOM 2090 N N . VAL A 1 263 ? -2.590 2.048 18.623 1.00 91.31 263 VAL A N 1
ATOM 2091 C CA . VAL A 1 263 ? -1.592 0.968 18.587 1.00 91.31 263 VAL A CA 1
ATOM 2092 C C . VAL A 1 263 ? -0.446 1.322 19.527 1.00 91.31 263 VAL A C 1
ATOM 2094 O O . VAL A 1 263 ? -0.159 2.505 19.730 1.00 91.31 263 VAL A O 1
ATOM 2097 N N . THR A 1 264 ? 0.217 0.330 20.124 1.00 90.56 264 THR A N 1
ATOM 2098 C CA . THR A 1 264 ? 1.366 0.621 20.991 1.00 90.56 264 THR A CA 1
ATOM 2099 C C . THR A 1 264 ? 2.621 0.894 20.160 1.00 90.56 264 THR A C 1
ATOM 2101 O O . THR A 1 264 ? 2.745 0.466 19.010 1.00 90.56 264 THR A O 1
ATOM 2104 N N . LEU A 1 265 ? 3.603 1.578 20.758 1.00 90.31 265 LEU A N 1
ATOM 2105 C CA . LEU A 1 265 ? 4.903 1.795 20.115 1.00 90.31 265 LEU A CA 1
ATOM 2106 C C . LEU A 1 265 ? 5.619 0.468 19.802 1.00 90.31 265 LEU A C 1
ATOM 2108 O O . LEU A 1 265 ? 6.291 0.355 18.778 1.00 90.31 265 LEU A O 1
ATOM 2112 N N . GLY A 1 266 ? 5.445 -0.545 20.660 1.00 89.25 266 GLY A N 1
ATOM 2113 C CA . GLY A 1 266 ? 6.000 -1.883 20.449 1.00 89.25 266 GLY A CA 1
ATOM 2114 C C . GLY A 1 266 ? 5.426 -2.555 19.202 1.00 89.25 266 GLY A C 1
ATOM 2115 O O . GLY A 1 266 ? 6.183 -3.086 18.389 1.00 89.25 266 GLY A O 1
ATOM 2116 N N . ASP A 1 267 ? 4.112 -2.450 19.003 1.00 90.06 267 ASP A N 1
ATOM 2117 C CA . ASP A 1 267 ? 3.436 -3.002 17.824 1.00 90.06 267 ASP A CA 1
ATOM 2118 C C . ASP A 1 267 ? 3.874 -2.291 16.546 1.00 90.06 267 ASP A C 1
ATOM 2120 O O . ASP A 1 267 ? 4.129 -2.937 15.529 1.00 90.06 267 ASP A O 1
ATOM 2124 N N . PHE A 1 268 ? 4.027 -0.965 16.608 1.00 89.50 268 PHE A N 1
ATOM 2125 C CA . PHE A 1 268 ? 4.548 -0.175 15.497 1.00 89.50 268 PHE A CA 1
ATOM 2126 C C . PHE A 1 268 ? 5.973 -0.602 15.119 1.00 89.50 268 PHE A C 1
ATOM 2128 O O . PHE A 1 268 ? 6.257 -0.830 13.943 1.00 89.50 268 PHE A O 1
ATOM 2135 N N . HIS A 1 269 ? 6.861 -0.783 16.102 1.00 89.50 269 HIS A N 1
ATOM 2136 C CA . HIS A 1 269 ? 8.230 -1.250 15.859 1.00 89.50 269 HIS A CA 1
ATOM 2137 C C . HIS A 1 269 ? 8.255 -2.660 15.257 1.00 89.50 269 HIS A C 1
ATOM 2139 O O . HIS A 1 269 ? 8.993 -2.903 14.300 1.00 89.50 269 HIS A O 1
ATOM 2145 N N . ALA A 1 270 ? 7.439 -3.579 15.778 1.00 88.12 270 ALA A N 1
ATOM 2146 C CA . ALA A 1 270 ? 7.321 -4.931 15.242 1.00 88.12 270 ALA A CA 1
ATOM 2147 C C . ALA A 1 270 ? 6.821 -4.910 13.789 1.00 88.12 270 ALA A C 1
ATOM 2149 O O . ALA A 1 270 ? 7.419 -5.530 12.909 1.00 88.12 270 ALA A O 1
ATOM 2150 N N . ALA A 1 271 ? 5.779 -4.126 13.508 1.00 89.25 271 ALA A N 1
ATOM 2151 C CA . ALA A 1 271 ? 5.252 -3.963 12.161 1.00 89.25 271 ALA A CA 1
ATOM 2152 C C . ALA A 1 271 ? 6.281 -3.353 11.210 1.00 89.25 271 ALA A C 1
ATOM 2154 O O . ALA A 1 271 ? 6.415 -3.826 10.089 1.00 89.25 271 ALA A O 1
ATOM 2155 N N . GLN A 1 272 ? 7.057 -2.362 11.652 1.00 86.81 272 GLN A N 1
ATOM 2156 C CA . GLN A 1 272 ? 8.124 -1.767 10.849 1.00 86.81 272 GLN A CA 1
ATOM 2157 C C . GLN A 1 272 ? 9.216 -2.792 10.501 1.00 86.81 272 GLN A C 1
ATOM 2159 O O . GLN A 1 272 ? 9.682 -2.832 9.363 1.00 86.81 272 GLN A O 1
ATOM 2164 N N . GLN A 1 273 ? 9.600 -3.656 11.446 1.00 82.50 273 GLN A N 1
ATOM 2165 C CA . GLN A 1 273 ? 10.557 -4.738 11.185 1.00 82.50 273 GLN A CA 1
ATOM 2166 C C . GLN A 1 273 ? 10.031 -5.733 10.145 1.00 82.50 273 GLN A C 1
ATOM 2168 O O . GLN A 1 273 ? 10.783 -6.158 9.269 1.00 82.50 273 GLN A O 1
ATOM 2173 N N . ILE A 1 274 ? 8.742 -6.069 10.209 1.00 81.00 274 ILE A N 1
ATOM 2174 C CA . ILE A 1 274 ? 8.086 -6.974 9.259 1.00 81.00 274 ILE A CA 1
ATOM 2175 C C . ILE A 1 274 ? 7.874 -6.283 7.905 1.00 81.00 274 ILE A C 1
ATOM 2177 O O . ILE A 1 274 ? 8.053 -6.908 6.870 1.00 81.00 274 ILE A O 1
ATOM 2181 N N . LEU A 1 275 ? 7.557 -4.988 7.858 1.00 80.06 275 LEU A N 1
ATOM 2182 C CA . LEU A 1 275 ? 7.427 -4.236 6.603 1.00 80.06 275 LEU A CA 1
ATOM 2183 C C . LEU A 1 275 ? 8.748 -4.152 5.838 1.00 80.06 275 LEU A C 1
ATOM 2185 O O . LEU A 1 275 ? 8.740 -4.087 4.611 1.00 80.06 275 LEU A O 1
ATOM 2189 N N . ASN A 1 276 ? 9.885 -4.257 6.525 1.00 75.00 276 ASN A N 1
ATOM 2190 C CA . ASN A 1 276 ? 11.173 -4.427 5.859 1.00 75.00 276 ASN A CA 1
ATOM 2191 C C . ASN A 1 276 ? 11.314 -5.785 5.130 1.00 75.00 276 ASN A C 1
ATOM 2193 O O . ASN A 1 276 ? 12.308 -5.991 4.440 1.00 75.00 276 ASN A O 1
ATOM 2197 N N . LEU A 1 277 ? 10.333 -6.697 5.224 1.00 67.38 277 LEU A N 1
ATOM 2198 C CA . LEU A 1 277 ? 10.179 -7.877 4.355 1.00 67.38 277 LEU A CA 1
ATOM 2199 C C . LEU A 1 277 ? 9.602 -7.535 2.970 1.00 67.38 277 LEU A C 1
ATOM 2201 O O . LEU A 1 277 ? 9.551 -8.410 2.105 1.00 67.38 277 LEU A O 1
ATOM 2205 N N . ALA A 1 278 ? 9.200 -6.284 2.714 1.00 60.50 278 ALA A N 1
ATOM 2206 C CA . ALA A 1 278 ? 8.716 -5.825 1.408 1.00 60.50 278 ALA A CA 1
ATOM 2207 C C . ALA A 1 278 ? 9.619 -6.150 0.197 1.00 60.50 278 ALA A C 1
ATOM 2209 O O . ALA A 1 278 ? 9.067 -6.311 -0.892 1.00 60.50 278 ALA A O 1
ATOM 2210 N N . PRO A 1 279 ? 10.959 -6.313 0.311 1.00 64.56 279 PRO A N 1
ATOM 2211 C CA . PRO A 1 279 ? 11.762 -6.794 -0.813 1.00 64.56 279 PRO A CA 1
ATOM 2212 C C . PRO A 1 279 ? 11.353 -8.194 -1.299 1.00 64.56 279 PRO A C 1
ATOM 2214 O O . PRO A 1 279 ? 11.612 -8.538 -2.449 1.00 64.56 279 PRO A O 1
ATOM 2217 N N . ILE A 1 280 ? 10.722 -8.991 -0.430 1.00 65.12 280 ILE A N 1
ATOM 2218 C CA . ILE A 1 280 ? 10.409 -10.409 -0.632 1.00 65.12 280 ILE A CA 1
ATOM 2219 C C . ILE A 1 280 ? 8.907 -10.619 -0.902 1.00 65.12 280 ILE A C 1
ATOM 2221 O O . ILE A 1 280 ? 8.540 -11.497 -1.684 1.00 65.12 280 ILE A O 1
ATOM 2225 N N . ALA A 1 281 ? 8.031 -9.803 -0.304 1.00 65.25 281 ALA A N 1
ATOM 2226 C CA . ALA A 1 281 ? 6.580 -9.893 -0.474 1.00 65.25 281 ALA A CA 1
ATOM 2227 C C . ALA A 1 281 ? 6.040 -8.762 -1.378 1.00 65.25 281 ALA A C 1
ATOM 2229 O O . ALA A 1 281 ? 6.075 -7.596 -0.983 1.00 65.25 281 ALA A O 1
ATOM 2230 N N . PRO A 1 282 ? 5.478 -9.067 -2.565 1.00 67.00 282 PRO A N 1
ATOM 2231 C CA . PRO A 1 282 ? 5.056 -8.044 -3.526 1.00 67.00 282 PRO A CA 1
ATOM 2232 C C . PRO A 1 282 ? 3.797 -7.269 -3.101 1.00 67.00 282 PRO A C 1
ATOM 2234 O O . PRO A 1 282 ? 3.526 -6.202 -3.655 1.00 67.00 282 PRO A O 1
ATOM 2237 N N . ARG A 1 283 ? 3.003 -7.802 -2.160 1.00 82.56 283 ARG A N 1
ATOM 2238 C CA . ARG A 1 283 ? 1.746 -7.202 -1.684 1.00 82.56 283 ARG A CA 1
ATOM 2239 C C . ARG A 1 283 ? 1.586 -7.394 -0.180 1.00 82.56 283 ARG A C 1
ATOM 2241 O O . ARG A 1 283 ? 1.131 -8.437 0.281 1.00 82.56 283 ARG A O 1
ATOM 2248 N N . LEU A 1 284 ? 1.966 -6.359 0.558 1.00 87.12 284 LEU A N 1
ATOM 2249 C CA . LEU A 1 284 ? 1.808 -6.258 2.004 1.00 87.12 284 LEU A CA 1
ATOM 2250 C C . LEU A 1 284 ? 0.670 -5.296 2.337 1.00 87.12 284 LEU A C 1
ATOM 2252 O O . LEU A 1 284 ? 0.618 -4.187 1.800 1.00 87.12 284 LEU A O 1
ATOM 2256 N N . ARG A 1 285 ? -0.217 -5.707 3.243 1.00 89.62 285 ARG A N 1
ATOM 2257 C CA . ARG A 1 285 ? -1.298 -4.872 3.771 1.00 89.62 285 ARG A CA 1
ATOM 2258 C C . ARG A 1 285 ? -1.191 -4.809 5.287 1.00 89.62 285 ARG A C 1
ATOM 2260 O O . ARG A 1 285 ? -1.097 -5.835 5.945 1.00 89.62 285 ARG A O 1
ATOM 2267 N N . LEU A 1 286 ? -1.234 -3.603 5.839 1.00 91.00 286 LEU A N 1
ATOM 2268 C CA . LEU A 1 286 ? -1.285 -3.371 7.280 1.00 91.00 286 LEU A CA 1
ATOM 2269 C C . LEU A 1 286 ? -2.734 -3.077 7.680 1.00 91.00 286 LEU A C 1
ATOM 2271 O O . LEU A 1 286 ? -3.387 -2.248 7.046 1.00 91.00 286 LEU A O 1
ATOM 2275 N N . THR A 1 287 ? -3.247 -3.753 8.703 1.00 92.44 287 THR A N 1
ATOM 2276 C CA . THR A 1 287 ? -4.627 -3.578 9.179 1.00 92.44 287 THR A CA 1
ATOM 2277 C C . THR A 1 287 ? -4.706 -3.746 10.691 1.00 92.44 287 THR A C 1
ATOM 2279 O O . THR A 1 287 ? -3.906 -4.472 11.269 1.00 92.44 287 THR A O 1
ATOM 2282 N N . LEU A 1 288 ? -5.663 -3.094 11.350 1.00 91.62 288 LEU A N 1
ATOM 2283 C CA . LEU A 1 288 ? -5.943 -3.361 12.764 1.00 91.62 288 LEU A CA 1
ATOM 2284 C C . LEU A 1 288 ? -6.809 -4.615 12.893 1.00 91.62 288 LEU A C 1
ATOM 2286 O O . LEU A 1 288 ? -7.678 -4.863 12.054 1.00 91.62 288 LEU A O 1
ATOM 2290 N N . ALA A 1 289 ? -6.637 -5.344 13.996 1.00 91.00 289 ALA A N 1
ATOM 2291 C CA . ALA A 1 289 ? -7.432 -6.519 14.345 1.00 91.00 289 ALA A CA 1
ATOM 2292 C C . ALA A 1 289 ? -8.943 -6.248 14.291 1.00 91.00 289 ALA A C 1
ATOM 2294 O O . ALA A 1 289 ? -9.712 -7.104 13.869 1.00 91.00 289 ALA A O 1
ATOM 2295 N N . ARG A 1 290 ? -9.375 -5.034 14.655 1.00 88.44 290 ARG A N 1
ATOM 2296 C CA . ARG A 1 290 ? -10.787 -4.620 14.631 1.00 88.44 290 ARG A CA 1
ATOM 2297 C C . ARG A 1 290 ? -11.424 -4.633 13.242 1.00 88.44 290 ARG A C 1
ATOM 2299 O O . ARG A 1 290 ? -12.628 -4.834 13.116 1.00 88.44 290 ARG A O 1
ATOM 2306 N N . PHE A 1 291 ? -10.626 -4.381 12.210 1.00 89.00 291 PHE A N 1
ATOM 2307 C CA . PHE A 1 291 ? -11.080 -4.312 10.820 1.00 89.00 291 PHE A CA 1
ATOM 2308 C C . PHE A 1 291 ? -10.694 -5.559 10.027 1.00 89.00 291 PHE A C 1
ATOM 2310 O O . PHE A 1 291 ? -10.826 -5.573 8.804 1.00 89.00 291 PHE A O 1
ATOM 2317 N N . TYR A 1 292 ? -10.169 -6.582 10.701 1.00 91.12 292 TYR A N 1
ATOM 2318 C CA . TYR A 1 292 ? -9.701 -7.781 10.040 1.00 91.12 292 TYR A CA 1
ATOM 2319 C C . TYR A 1 292 ? -10.826 -8.802 9.880 1.00 91.12 292 TYR A C 1
ATOM 2321 O O . TYR A 1 292 ? -11.484 -9.188 10.844 1.00 91.12 292 TYR A O 1
ATOM 2329 N N . GLU A 1 293 ? -11.045 -9.243 8.644 1.00 86.75 293 GLU A N 1
ATOM 2330 C CA . GLU A 1 293 ? -12.065 -10.234 8.315 1.00 86.75 293 GLU A CA 1
ATOM 2331 C C . GLU A 1 293 ? -11.508 -11.649 8.485 1.00 86.75 293 GLU A C 1
ATOM 2333 O O . GLU A 1 293 ? -10.495 -12.006 7.884 1.00 86.75 293 GLU A O 1
ATOM 2338 N N . ALA A 1 294 ? -12.203 -12.488 9.257 1.00 83.19 294 ALA A N 1
ATOM 2339 C CA . ALA A 1 294 ? -11.770 -13.861 9.523 1.00 83.19 294 ALA A CA 1
ATOM 2340 C C . ALA A 1 294 ? -11.651 -14.722 8.249 1.00 83.19 294 ALA A C 1
ATOM 2342 O O . ALA A 1 294 ? -10.822 -15.629 8.194 1.00 83.19 294 ALA A O 1
ATOM 2343 N N . ASP A 1 295 ? -12.439 -14.437 7.208 1.00 87.56 295 ASP A N 1
ATOM 2344 C CA . ASP A 1 295 ? -12.374 -15.172 5.940 1.00 87.56 295 ASP A CA 1
ATOM 2345 C C . ASP A 1 295 ? -11.105 -14.883 5.127 1.00 87.56 295 ASP A C 1
ATOM 2347 O O . ASP A 1 295 ? -10.707 -15.721 4.314 1.00 87.56 295 ASP A O 1
ATOM 2351 N N . SER A 1 296 ? -10.431 -13.752 5.364 1.00 86.69 296 SER A N 1
ATOM 2352 C CA . SER A 1 296 ? -9.156 -13.432 4.708 1.00 86.69 296 SER A CA 1
ATOM 2353 C C . SER A 1 296 ? -8.044 -14.400 5.126 1.00 86.69 296 SER A C 1
ATOM 2355 O O . SER A 1 296 ? -7.218 -14.764 4.295 1.00 86.69 296 SER A O 1
ATOM 2357 N N . ILE A 1 297 ? -8.107 -14.960 6.344 1.00 89.12 297 ILE A N 1
ATOM 2358 C CA . ILE A 1 297 ? -7.146 -15.964 6.851 1.00 89.12 297 ILE A CA 1
ATOM 2359 C C . ILE A 1 297 ? -7.077 -17.209 5.956 1.00 89.12 297 ILE A C 1
ATOM 2361 O O . ILE A 1 297 ? -6.048 -17.872 5.879 1.00 89.12 297 ILE A O 1
ATOM 2365 N N . LYS A 1 298 ? -8.174 -17.552 5.272 1.00 89.00 298 LYS A N 1
ATOM 2366 C CA . LYS A 1 298 ? -8.234 -18.741 4.408 1.00 89.00 298 LYS A CA 1
ATOM 2367 C C . LYS A 1 298 ? -7.532 -18.540 3.063 1.00 89.00 298 LYS A C 1
ATOM 2369 O O . LYS A 1 298 ? -7.277 -19.525 2.375 1.00 89.00 298 LYS A O 1
ATOM 2374 N N . ARG A 1 299 ? -7.312 -17.290 2.650 1.00 88.81 299 ARG A N 1
ATOM 2375 C CA . ARG A 1 299 ? -6.814 -16.933 1.310 1.00 88.81 299 ARG A CA 1
ATOM 2376 C C . ARG A 1 299 ? -5.436 -16.291 1.346 1.00 88.81 299 ARG A C 1
ATOM 2378 O O . ARG A 1 299 ? -4.660 -16.484 0.413 1.00 88.81 299 ARG A O 1
ATOM 2385 N N . ASP A 1 300 ? -5.167 -15.536 2.402 1.00 90.81 300 ASP A N 1
ATOM 2386 C CA . ASP A 1 300 ? -4.019 -14.654 2.507 1.00 90.81 300 ASP A CA 1
ATOM 2387 C C . ASP A 1 300 ? -3.060 -15.150 3.592 1.00 90.81 300 ASP A C 1
ATOM 2389 O O . ASP A 1 300 ? -3.448 -15.809 4.558 1.00 90.81 300 ASP A O 1
ATOM 2393 N N . ASN A 1 301 ? -1.782 -14.818 3.439 1.00 91.81 301 ASN A N 1
ATOM 2394 C CA . ASN A 1 301 ? -0.810 -15.022 4.501 1.00 91.81 301 ASN A CA 1
ATOM 2395 C C . ASN A 1 301 ? -1.085 -14.029 5.625 1.00 91.81 301 ASN A C 1
ATOM 2397 O O . ASN A 1 301 ? -1.253 -12.840 5.363 1.00 91.81 301 ASN A O 1
ATOM 2401 N N . VAL A 1 302 ? -1.059 -14.481 6.877 1.00 92.88 302 VAL A N 1
ATOM 2402 C CA . VAL A 1 302 ? -1.404 -13.624 8.017 1.00 92.88 302 VAL A CA 1
ATOM 2403 C C . VAL A 1 302 ? -0.278 -13.592 9.030 1.00 92.88 302 VAL A C 1
ATOM 2405 O O . VAL A 1 302 ? 0.206 -14.630 9.478 1.00 92.88 302 VAL A O 1
ATOM 2408 N N . ILE A 1 303 ? 0.116 -12.381 9.414 1.00 91.75 303 ILE A N 1
ATOM 2409 C CA . ILE A 1 303 ? 1.066 -12.120 10.489 1.00 91.75 303 ILE A CA 1
ATOM 2410 C C . ILE A 1 303 ? 0.315 -11.379 11.591 1.00 91.75 303 ILE A C 1
ATOM 2412 O O . ILE A 1 303 ? -0.018 -10.204 11.448 1.00 91.75 303 ILE A O 1
ATOM 2416 N N . LEU A 1 304 ? 0.034 -12.077 12.689 1.00 92.06 304 LEU A N 1
ATOM 2417 C CA . LEU A 1 304 ? -0.620 -11.500 13.861 1.00 92.06 304 LEU A CA 1
ATOM 2418 C C . LEU A 1 304 ? 0.442 -10.927 14.801 1.00 92.06 304 LEU A C 1
ATOM 2420 O O . LEU A 1 304 ? 1.331 -11.655 15.245 1.00 92.06 304 LEU A O 1
ATOM 2424 N N . ILE A 1 305 ? 0.343 -9.636 15.114 1.00 90.62 305 ILE A N 1
ATOM 2425 C CA . ILE A 1 305 ? 1.195 -8.989 16.114 1.00 90.62 305 ILE A CA 1
ATOM 2426 C C . ILE A 1 305 ? 0.434 -8.937 17.436 1.00 90.62 305 ILE A C 1
ATOM 2428 O O . ILE A 1 305 ? -0.710 -8.490 17.496 1.00 90.62 305 ILE A O 1
ATOM 2432 N N . GLY A 1 306 ? 1.074 -9.401 18.504 1.00 82.25 306 GLY A N 1
ATOM 2433 C CA . GLY A 1 306 ? 0.510 -9.343 19.843 1.00 82.25 306 GLY A CA 1
ATOM 2434 C C . GLY A 1 306 ? 1.593 -9.448 20.905 1.00 82.25 306 GLY A C 1
ATOM 2435 O O . GLY A 1 306 ? 2.535 -10.231 20.778 1.00 82.25 306 GLY A O 1
ATOM 2436 N N . GLY A 1 307 ? 1.449 -8.649 21.957 1.00 68.75 307 GLY A N 1
ATOM 2437 C CA . GLY A 1 307 ? 2.222 -8.779 23.186 1.00 68.75 307 GLY A CA 1
ATOM 2438 C C . GLY A 1 307 ? 1.523 -9.696 24.188 1.00 68.75 307 GLY A C 1
ATOM 2439 O O . GLY A 1 307 ? 0.317 -9.935 24.104 1.00 68.75 307 GLY A O 1
ATOM 2440 N N . LYS A 1 308 ? 2.273 -10.191 25.175 1.00 58.50 308 LYS A N 1
ATOM 2441 C CA . LYS A 1 308 ? 1.645 -10.694 26.402 1.00 58.50 308 LYS A CA 1
ATOM 2442 C C . LYS A 1 308 ? 1.035 -9.499 27.140 1.00 58.50 308 LYS A C 1
ATOM 2444 O O . LYS A 1 308 ? 1.736 -8.507 27.331 1.00 58.50 308 LYS A O 1
ATOM 2449 N N . LYS A 1 309 ? -0.250 -9.607 27.495 1.00 52.81 309 LYS A N 1
ATOM 2450 C CA . LYS A 1 309 ? -0.855 -8.765 28.536 1.00 52.81 309 LYS A CA 1
ATOM 2451 C C . LYS A 1 309 ? -0.139 -8.995 29.864 1.00 52.81 309 LYS A C 1
ATOM 2453 O O . LYS A 1 309 ? 0.279 -10.156 30.098 1.00 52.81 309 LYS A O 1
#

Nearest PDB structures (foldseek):
  4q8g-assembly1_A  TM=2.827E-01  e=7.885E-01  Saccharomyces cerevisiae

Mean predicted aligned error: 20.24 Å

Secondary structure (DSSP, 8-state):
----------------PPPPHHHHHHHHHHHHHSHHHHT-HHHHHHHHHHHHHTTSTT-----HHHHHHHTT---TT--TTT--HHHHHHHHHHHHHHHHHHTTTTT-SEEEE--TT----EEEE-PPP-----------------PPP--PPPTHHHHHHHHHHHHHHHHHHHHHHHHHHHHHHH-TTTT-HHHHHHHHHHHHHSS-EEEEE--HHHHHHHHHHTSPPPHHHHHTTHHHH--TTS-HHHHHHHHHHHHTT---HHHHHHHHHHHTTTTT-S-EEEEEGGG--GGGGGTSEEEE-----

pLDDT: mean 78.88, std 16.41, range [33.16, 95.94]

Foldseek 3Di:
DDDDDDDDDPPPPDDDDDDDLVLLLVVLVVLLPDPLNPVPPLLSLLSNVQSVLLSDPPRDFDDLLCCCCPRVVDDNPDDCVVDVVSVVSLVSSQVSLVVCCVPVVVVPQKGWGQDPPGSHIDIDGDDDPPDPDPDDDDDDDDDDDDDDDDPDDDPVVVVVVVVVVVVVVVVVVVVVVVVVVVVVVLPPCPVPVPVLVVLLVLLVVALAEEEAAEQVLQVVLCVLVVHHDDPVCLLVVVSLVVCPVDDPVVSVVSVVSNVVRDGDPVSVVVVVVVVSSCVRHVHYHYYYPSPDDPVVVVHHHYHYDDDDD